Protein AF-0000000085041139 (afdb_homodimer)

Nearest PDB structures (foldseek):
  3qdl-assembly3_D  TM=2.395E-01  e=7.267E+00  Helicobacter pylori
  3afq-assembly1_A  TM=1.860E-01  e=9.444E+00  Mycobacterium leprae TN
  3qdl-assembly3_D  TM=2.397E-01  e=7.267E+00  Helicobacter pylori
  3afq-assembly1_A  TM=1.859E-01  e=9.444E+00  Mycobacterium leprae TN

pLDDT: mean 95.11, std 6.86, range [59.31, 98.88]

Organism: Cyclobacterium marinum (strain ATCC 25205 / DSM 745 / LMG 13164 / NCIMB 1802) (NCBI:txid880070)

Radius of gyration: 16.57 Å; Cα contacts (8 Å, |Δi|>4): 465; chains: 2; bounding box: 45×41×39 Å

Secondary structure (DSSP, 8-state):
--HHHHHHHHHHHHHHHHHHHHHHHGGG------EEEEEHHHHHHHHTTS-TTTEEEEEEEEE--TTGGGGG-S-GGGGGGTT-EEEEEEEEETT-----GGGEE---EEETT---/--HHHHHHHHHHHHHHHHHHHHHHHGGG------EEEEEHHHHHHHHTTS-TTTEEEEEEEEE--TTGGGGG-S-GGGGGGTT-EEEEEEEEETT-----GGGEE---EEETT---

Structure (mmCIF, N/CA/C/O backbone):
data_AF-0000000085041139-model_v1
#
loop_
_entity.id
_entity.type
_entity.pdbx_description
1 polymer 'Uncharacterized protein'
#
loop_
_atom_site.group_PDB
_atom_site.id
_atom_site.type_symbol
_atom_site.label_atom_id
_atom_site.label_alt_id
_atom_site.label_comp_id
_atom_site.label_asym_id
_atom_site.label_entity_id
_atom_site.label_seq_id
_atom_site.pdbx_PDB_ins_code
_atom_site.Cartn_x
_atom_site.Cartn_y
_atom_site.Cartn_z
_atom_site.occupancy
_atom_site.B_iso_or_equiv
_atom_site.auth_seq_id
_atom_site.auth_comp_id
_atom_site.auth_asym_id
_atom_site.auth_atom_id
_atom_site.pdbx_PDB_model_num
ATOM 1 N N . MET A 1 1 ? 4.371 -13.094 10.266 1 89.69 1 MET A N 1
ATOM 2 C CA . MET A 1 1 ? 4.777 -12.125 11.273 1 89.69 1 MET A CA 1
ATOM 3 C C . MET A 1 1 ? 3.873 -12.203 12.5 1 89.69 1 MET A C 1
ATOM 5 O O . MET A 1 1 ? 2.707 -12.594 12.391 1 89.69 1 MET A O 1
ATOM 9 N N . ASP A 1 2 ? 4.395 -11.688 13.57 1 93.44 2 ASP A N 1
ATOM 10 C CA . ASP A 1 2 ? 3.662 -11.695 14.836 1 93.44 2 ASP A CA 1
ATOM 11 C C . ASP A 1 2 ? 2.494 -10.711 14.797 1 93.44 2 ASP A C 1
ATOM 13 O O . ASP A 1 2 ? 2.621 -9.609 14.266 1 93.44 2 ASP A O 1
ATOM 17 N N . LEU A 1 3 ? 1.305 -11.148 15.422 1 96.19 3 LEU A N 1
ATOM 18 C CA . LEU A 1 3 ? 0.096 -10.328 15.383 1 96.19 3 LEU A CA 1
ATOM 19 C C . LEU A 1 3 ? 0.294 -9.023 16.141 1 96.19 3 LEU A C 1
ATOM 21 O O . LEU A 1 3 ? -0.286 -8 15.789 1 96.19 3 LEU A O 1
ATOM 25 N N . LYS A 1 4 ? 1.099 -9.07 17.203 1 95.88 4 LYS A N 1
ATOM 26 C CA . LYS A 1 4 ? 1.372 -7.848 17.953 1 95.88 4 LYS A CA 1
ATOM 27 C C . LYS A 1 4 ? 2.1 -6.824 17.094 1 95.88 4 LYS A C 1
ATOM 29 O O . LYS A 1 4 ? 1.764 -5.637 17.109 1 95.88 4 LYS A O 1
ATOM 34 N N . LEU A 1 5 ? 3.109 -7.293 16.375 1 96.44 5 LEU A N 1
ATOM 35 C CA . LEU A 1 5 ? 3.84 -6.418 15.469 1 96.44 5 LEU A CA 1
ATOM 36 C C . LEU A 1 5 ? 2.93 -5.91 14.352 1 96.44 5 LEU A C 1
ATOM 38 O O . LEU A 1 5 ? 2.973 -4.73 14 1 96.44 5 LEU A O 1
ATOM 42 N N . PHE A 1 6 ? 2.139 -6.793 13.867 1 97.62 6 PHE A N 1
ATOM 43 C CA . PHE A 1 6 ? 1.159 -6.445 12.844 1 97.62 6 PHE A CA 1
ATOM 44 C C . PHE A 1 6 ? 0.255 -5.316 13.32 1 97.62 6 PHE A C 1
ATOM 46 O O . PHE A 1 6 ? 0.092 -4.309 12.633 1 97.62 6 PHE A O 1
ATOM 53 N N . LYS A 1 7 ? -0.329 -5.43 14.469 1 97.81 7 LYS A N 1
ATOM 54 C CA . LYS A 1 7 ? -1.236 -4.438 15.039 1 97.81 7 LYS A CA 1
ATOM 55 C C . LYS A 1 7 ? -0.526 -3.104 15.258 1 97.81 7 LYS A C 1
ATOM 57 O O . LYS A 1 7 ? -1.089 -2.043 14.984 1 97.81 7 LYS A O 1
ATOM 62 N N . ARG A 1 8 ? 0.65 -3.191 15.742 1 98.38 8 ARG A N 1
ATOM 63 C CA . ARG A 1 8 ? 1.402 -1.974 16.031 1 98.38 8 ARG A CA 1
ATOM 64 C C . ARG A 1 8 ? 1.711 -1.206 14.75 1 98.38 8 ARG A C 1
ATOM 66 O O . ARG A 1 8 ? 1.593 0.021 14.711 1 98.38 8 ARG A O 1
ATOM 73 N N . LEU A 1 9 ? 2.15 -1.886 13.656 1 98.44 9 LEU A N 1
ATOM 74 C CA . LEU A 1 9 ? 2.393 -1.233 12.375 1 98.44 9 LEU A CA 1
ATOM 75 C C . LEU A 1 9 ? 1.149 -0.488 11.898 1 98.44 9 LEU A C 1
ATOM 77 O O . LEU A 1 9 ? 1.239 0.66 11.461 1 98.44 9 LEU A O 1
ATOM 81 N N . ARG A 1 10 ? 0.005 -1.127 12.031 1 98.56 10 ARG A N 1
ATOM 82 C CA . ARG A 1 10 ? -1.248 -0.539 11.57 1 98.56 10 ARG A CA 1
ATOM 83 C C . ARG A 1 10 ? -1.645 0.654 12.438 1 98.56 10 ARG A C 1
ATOM 85 O O . ARG A 1 10 ? -2.068 1.688 11.914 1 98.56 10 ARG A O 1
ATOM 92 N N . GLU A 1 11 ? -1.51 0.528 13.68 1 98.75 11 GLU A N 1
ATOM 93 C CA . GLU A 1 11 ? -1.857 1.608 14.594 1 98.75 11 GLU A CA 1
ATOM 94 C C . GLU A 1 11 ? -0.975 2.832 14.367 1 98.75 11 GLU A C 1
ATOM 96 O O . GLU A 1 11 ? -1.451 3.967 14.43 1 98.75 11 GLU A O 1
ATOM 101 N N . ASN A 1 12 ? 0.322 2.566 14.188 1 98.69 12 ASN A N 1
ATOM 102 C CA . ASN A 1 12 ? 1.231 3.662 13.875 1 98.69 12 ASN A CA 1
ATOM 103 C C . ASN A 1 12 ? 0.77 4.434 12.641 1 98.69 12 ASN A C 1
ATOM 105 O O . ASN A 1 12 ? 0.725 5.668 12.656 1 98.69 12 ASN A O 1
ATOM 109 N N . TYR A 1 13 ? 0.437 3.723 11.617 1 98.81 13 TYR A N 1
ATOM 110 C CA . TYR A 1 13 ? -0.049 4.355 10.398 1 98.81 13 TYR A CA 1
ATOM 111 C C . TYR A 1 13 ? -1.339 5.125 10.656 1 98.81 13 TYR A C 1
ATOM 113 O O . TYR A 1 13 ? -1.482 6.27 10.227 1 98.81 13 TYR A O 1
ATOM 121 N N . GLU A 1 14 ? -2.256 4.5 11.289 1 98.62 14 GLU A N 1
ATOM 122 C CA . GLU A 1 14 ? -3.562 5.117 11.492 1 98.62 14 GLU A CA 1
ATOM 123 C C . GLU A 1 14 ? -3.441 6.41 12.297 1 98.62 14 GLU A C 1
ATOM 125 O O . GLU A 1 14 ? -4.117 7.395 12.008 1 98.62 14 GLU A O 1
ATOM 130 N N . LYS A 1 15 ? -2.586 6.387 13.25 1 98.19 15 LYS A N 1
ATOM 131 C CA . LYS A 1 15 ? -2.328 7.602 14.023 1 98.19 15 LYS A CA 1
ATOM 132 C C . LYS A 1 15 ? -1.695 8.68 13.148 1 98.19 15 LYS A C 1
ATOM 134 O O . LYS A 1 15 ? -2.131 9.836 13.164 1 98.19 15 LYS A O 1
ATOM 139 N N . PHE A 1 16 ? -0.702 8.32 12.453 1 98.25 16 PHE A N 1
ATOM 140 C CA . PHE A 1 16 ? -0.004 9.273 11.602 1 98.25 16 PHE A CA 1
ATOM 141 C C . PHE A 1 16 ? -0.956 9.883 10.578 1 98.25 16 PHE A C 1
ATOM 143 O O . PHE A 1 16 ? -1.02 11.102 10.43 1 98.25 16 PHE A O 1
ATOM 150 N N . ILE A 1 17 ? -1.717 9.016 9.883 1 98.5 17 ILE A N 1
ATOM 151 C CA . ILE A 1 17 ? -2.504 9.484 8.75 1 98.5 17 ILE A CA 1
ATOM 152 C C . ILE A 1 17 ? -3.67 10.336 9.25 1 98.5 17 ILE A C 1
ATOM 154 O O . ILE A 1 17 ? -4.07 11.305 8.586 1 98.5 17 ILE A O 1
ATOM 158 N N . ALA A 1 18 ? -4.195 10.008 10.375 1 97.75 18 ALA A N 1
ATOM 159 C CA . ALA A 1 18 ? -5.246 10.836 10.961 1 97.75 18 ALA A CA 1
ATOM 160 C C . ALA A 1 18 ? -4.727 12.227 11.297 1 97.75 18 ALA A C 1
ATOM 162 O O . ALA A 1 18 ? -5.387 13.234 11.016 1 97.75 18 ALA A O 1
ATOM 163 N N . GLY A 1 19 ? -3.578 12.273 11.914 1 97.06 19 GLY A N 1
ATOM 164 C CA . GLY A 1 19 ? -2.959 13.562 12.188 1 97.06 19 GLY A CA 1
ATOM 165 C C . GLY A 1 19 ? -2.641 14.352 10.938 1 97.06 19 GLY A C 1
ATOM 166 O O . GLY A 1 19 ? -2.857 15.57 10.891 1 97.06 19 GLY A O 1
ATOM 167 N N . ALA A 1 20 ? -2.105 13.68 9.977 1 97.56 20 ALA A N 1
ATOM 168 C CA . ALA A 1 20 ? -1.781 14.305 8.703 1 97.56 20 ALA A CA 1
ATOM 169 C C . ALA A 1 20 ? -3.027 14.898 8.055 1 97.56 20 ALA A C 1
ATOM 171 O O . ALA A 1 20 ? -3.004 16.031 7.566 1 97.56 20 ALA A O 1
ATOM 172 N N . GLU A 1 21 ? -4.098 14.125 8.031 1 97.25 21 GLU A N 1
ATOM 173 C CA . GLU A 1 21 ? -5.355 14.586 7.449 1 97.25 21 GLU A CA 1
ATOM 174 C C . GLU A 1 21 ? -5.867 15.836 8.164 1 97.25 21 GLU A C 1
ATOM 176 O O . GLU A 1 21 ? -6.297 16.797 7.516 1 97.25 21 GLU A O 1
ATOM 181 N N . LYS A 1 22 ? -5.793 15.812 9.398 1 97 22 LYS A N 1
ATOM 182 C CA . LYS A 1 22 ? -6.242 16.969 10.172 1 97 22 LYS A CA 1
ATOM 183 C C . LYS A 1 22 ? -5.367 18.188 9.891 1 97 22 LYS A C 1
ATOM 185 O O . LYS A 1 22 ? -5.875 19.297 9.75 1 97 22 LYS A O 1
ATOM 190 N N . ALA A 1 23 ? -4.109 17.984 9.828 1 96.44 23 ALA A N 1
ATOM 191 C CA . ALA A 1 23 ? -3.17 19.078 9.609 1 96.44 23 ALA A CA 1
ATOM 192 C C . ALA A 1 23 ? -3.346 19.688 8.219 1 96.44 23 ALA A C 1
ATOM 194 O O . ALA A 1 23 ? -3.236 20.906 8.047 1 96.44 23 ALA A O 1
ATOM 195 N N . VAL A 1 24 ? -3.617 18.859 7.277 1 95 24 VAL A N 1
ATOM 196 C CA . VAL A 1 24 ? -3.627 19.297 5.887 1 95 24 VAL A CA 1
ATOM 197 C C . VAL A 1 24 ? -5.023 19.797 5.508 1 95 24 VAL A C 1
ATOM 199 O O . VAL A 1 24 ? -5.164 20.797 4.805 1 95 24 VAL A O 1
ATOM 202 N N . ASN A 1 25 ? -6.031 19.109 6.039 1 95.19 25 ASN A N 1
ATOM 203 C CA . ASN A 1 25 ? -7.367 19.359 5.512 1 95.19 25 ASN A CA 1
ATOM 204 C C . ASN A 1 25 ? -8.289 19.953 6.578 1 95.19 25 ASN A C 1
ATOM 206 O O . ASN A 1 25 ? -9.422 20.328 6.285 1 95.19 25 ASN A O 1
ATOM 210 N N . GLY A 1 26 ? -7.789 20.062 7.801 1 95.25 26 GLY A N 1
ATOM 211 C CA . GLY A 1 26 ? -8.602 20.625 8.867 1 95.25 26 GLY A CA 1
ATOM 212 C C . GLY A 1 26 ? -9.961 19.969 9 1 95.25 26 GLY A C 1
ATOM 213 O O . GLY A 1 26 ? -10.047 18.75 9.141 1 95.25 26 GLY A O 1
ATOM 214 N N . ASP A 1 27 ? -11.039 20.766 8.727 1 94.94 27 ASP A N 1
ATOM 215 C CA . ASP A 1 27 ? -12.414 20.312 8.898 1 94.94 27 ASP A CA 1
ATOM 216 C C . ASP A 1 27 ? -12.812 19.344 7.793 1 94.94 27 ASP A C 1
ATOM 218 O O . ASP A 1 27 ? -13.82 18.641 7.91 1 94.94 27 ASP A O 1
ATOM 222 N N . ASN A 1 28 ? -12.039 19.266 6.801 1 94.25 28 ASN A N 1
ATOM 223 C CA . ASN A 1 28 ? -12.336 18.391 5.68 1 94.25 28 ASN A CA 1
ATOM 224 C C . ASN A 1 28 ? -11.523 17.094 5.746 1 94.25 28 ASN A C 1
ATOM 226 O O . ASN A 1 28 ? -11.422 16.375 4.758 1 94.25 28 ASN A O 1
ATOM 230 N N . ALA A 1 29 ? -11.008 16.859 6.957 1 95.94 29 ALA A N 1
ATOM 231 C CA . ALA A 1 29 ? -10.211 15.641 7.145 1 95.94 29 ALA A CA 1
ATOM 232 C C . ALA A 1 29 ? -11.039 14.391 6.875 1 95.94 29 ALA A C 1
ATOM 234 O O . ALA A 1 29 ? -12.18 14.289 7.336 1 95.94 29 ALA A O 1
ATOM 235 N N . LYS A 1 30 ? -10.43 13.484 6.164 1 94.56 30 LYS A N 1
ATOM 236 C CA . LYS A 1 30 ? -11.102 12.258 5.77 1 94.56 30 LYS A CA 1
ATOM 237 C C . LYS A 1 30 ? -10.602 11.07 6.586 1 94.56 30 LYS A C 1
ATOM 239 O O . LYS A 1 30 ? -9.453 11.062 7.043 1 94.56 30 LYS A O 1
ATOM 244 N N . ASP A 1 31 ? -11.57 10.047 6.801 1 96.56 31 ASP A N 1
ATOM 245 C CA . ASP A 1 31 ? -11.141 8.719 7.227 1 96.56 31 ASP A CA 1
ATOM 246 C C . ASP A 1 31 ? -10.359 8.016 6.121 1 96.56 31 ASP A C 1
ATOM 248 O O . ASP A 1 31 ? -10.945 7.48 5.18 1 96.56 31 ASP A O 1
ATOM 252 N N . GLN A 1 32 ? -9.078 7.922 6.25 1 98.06 32 GLN A N 1
ATOM 253 C CA . GLN A 1 32 ? -8.203 7.523 5.148 1 98.06 32 GLN A CA 1
ATOM 254 C C . GLN A 1 32 ? -8.156 6.004 5.008 1 98.06 32 GLN A C 1
ATOM 256 O O . GLN A 1 32 ? -8.578 5.281 5.914 1 98.06 32 GLN A O 1
ATOM 261 N N . THR A 1 33 ? -7.68 5.566 3.887 1 98.44 33 THR A N 1
ATOM 262 C CA . THR A 1 33 ? -7.547 4.164 3.516 1 98.44 33 THR A CA 1
ATOM 263 C C . THR A 1 33 ? -6.688 3.414 4.531 1 98.44 33 THR A C 1
ATOM 265 O O . THR A 1 33 ? -5.582 3.85 4.855 1 98.44 33 THR A O 1
ATOM 268 N N . ARG A 1 34 ? -7.223 2.305 5.004 1 98.69 34 ARG A N 1
ATOM 269 C CA . ARG A 1 34 ? -6.484 1.469 5.949 1 98.69 34 ARG A CA 1
ATOM 270 C C . ARG A 1 34 ? -5.938 0.221 5.262 1 98.69 34 ARG A C 1
ATOM 272 O O . ARG A 1 34 ? -4.891 -0.301 5.652 1 98.69 34 ARG A O 1
ATOM 279 N N . SER A 1 35 ? -6.672 -0.243 4.27 1 98.81 35 SER A N 1
ATOM 280 C CA . SER A 1 35 ? -6.273 -1.434 3.525 1 98.81 35 SER A CA 1
ATOM 281 C C . SER A 1 35 ? -6.926 -1.469 2.146 1 98.81 35 SER A C 1
ATOM 283 O O . SER A 1 35 ? -7.895 -0.75 1.896 1 98.81 35 SER A O 1
ATOM 285 N N . VAL A 1 36 ? -6.371 -2.236 1.288 1 98.56 36 VAL A N 1
ATOM 286 C CA . VAL A 1 36 ? -6.91 -2.498 -0.042 1 98.56 36 VAL A CA 1
ATOM 287 C C . VAL A 1 36 ? -6.848 -3.994 -0.339 1 98.56 36 VAL A C 1
ATOM 289 O O . VAL A 1 36 ? -5.805 -4.629 -0.153 1 98.56 36 VAL A O 1
ATOM 292 N N . PHE A 1 37 ? -7.922 -4.574 -0.781 1 98.75 37 PHE A N 1
ATOM 293 C CA . PHE A 1 37 ? -7.973 -5.984 -1.152 1 98.75 37 PHE A CA 1
ATOM 294 C C . PHE A 1 37 ? -7.938 -6.148 -2.668 1 98.75 37 PHE A C 1
ATOM 296 O O . PHE A 1 37 ? -8.703 -5.504 -3.385 1 98.75 37 PHE A O 1
ATOM 303 N N . PHE A 1 38 ? -7.039 -6.957 -3.141 1 98.5 38 PHE A N 1
ATOM 304 C CA . PHE A 1 38 ? -7.008 -7.391 -4.531 1 98.5 38 PHE A CA 1
ATOM 305 C C . PHE A 1 38 ? -7.301 -8.883 -4.641 1 98.5 38 PHE A C 1
ATOM 307 O O . PHE A 1 38 ? -6.711 -9.688 -3.92 1 98.5 38 PHE A O 1
ATOM 314 N N . ASP A 1 39 ? -8.117 -9.203 -5.605 1 98.38 39 ASP A N 1
ATOM 315 C CA . ASP A 1 39 ? -8.5 -10.609 -5.727 1 98.38 39 ASP A CA 1
ATOM 316 C C . ASP A 1 39 ? -7.387 -11.422 -6.387 1 98.38 39 ASP A C 1
ATOM 318 O O . ASP A 1 39 ? -6.484 -10.859 -7.004 1 98.38 39 ASP A O 1
ATOM 322 N N . ARG A 1 40 ? -7.523 -12.703 -6.23 1 98.44 40 ARG A N 1
ATOM 323 C CA . ARG A 1 40 ? -6.531 -13.648 -6.73 1 98.44 40 ARG A CA 1
ATOM 324 C C . ARG A 1 40 ? -6.359 -13.508 -8.242 1 98.44 40 ARG A C 1
ATOM 326 O O . ARG A 1 40 ? -5.234 -13.531 -8.75 1 98.44 40 ARG A O 1
ATOM 333 N N . LYS A 1 41 ? -7.406 -13.391 -8.961 1 97.94 41 LYS A N 1
ATOM 334 C CA . LYS A 1 41 ? -7.348 -13.312 -10.414 1 97.94 41 LYS A CA 1
ATOM 335 C C . LYS A 1 41 ? -6.48 -12.141 -10.867 1 97.94 41 LYS A C 1
ATOM 337 O O . LYS A 1 41 ? -5.617 -12.297 -11.734 1 97.94 41 LYS A O 1
ATOM 342 N N . THR A 1 42 ? -6.707 -10.984 -10.289 1 98.06 42 THR A N 1
ATOM 343 C CA . THR A 1 42 ? -5.941 -9.781 -10.609 1 98.06 42 THR A CA 1
ATOM 344 C C . THR A 1 42 ? -4.453 -10.008 -10.359 1 98.06 42 THR A C 1
ATOM 346 O O . THR A 1 42 ? -3.623 -9.719 -11.227 1 98.06 42 THR A O 1
ATOM 349 N N . LEU A 1 43 ? -4.098 -10.57 -9.234 1 98.75 43 LEU A N 1
ATOM 350 C CA . LEU A 1 43 ? -2.705 -10.781 -8.852 1 98.75 43 LEU A CA 1
ATOM 351 C C . LEU A 1 43 ? -2.043 -11.812 -9.766 1 98.75 43 LEU A C 1
ATOM 353 O O . LEU A 1 43 ? -0.914 -11.609 -10.211 1 98.75 43 LEU A O 1
ATOM 357 N N . GLU A 1 44 ? -2.758 -12.852 -10.047 1 98.5 44 GLU A N 1
ATOM 358 C CA . GLU A 1 44 ? -2.219 -13.898 -10.914 1 98.5 44 GLU A CA 1
ATOM 359 C C . GLU A 1 44 ? -2.035 -13.391 -12.344 1 98.5 44 GLU A C 1
ATOM 361 O O . GLU A 1 44 ? -1.07 -13.758 -13.016 1 98.5 44 GLU A O 1
ATOM 366 N N . GLU A 1 45 ? -2.965 -12.602 -12.844 1 98.25 45 GLU A N 1
ATOM 367 C CA . GLU A 1 45 ? -2.822 -12.016 -14.172 1 98.25 45 GLU A CA 1
ATOM 368 C C . GLU A 1 45 ? -1.561 -11.164 -14.266 1 98.25 45 GLU A C 1
ATOM 370 O O . GLU A 1 45 ? -0.847 -11.211 -15.266 1 98.25 45 GLU A O 1
ATOM 375 N N . LEU A 1 46 ? -1.294 -10.398 -13.258 1 98.62 46 LEU A N 1
ATOM 376 C CA . LEU A 1 46 ? -0.092 -9.57 -13.266 1 98.62 46 LEU A CA 1
ATOM 377 C C . LEU A 1 46 ? 1.162 -10.438 -13.18 1 98.62 46 LEU A C 1
ATOM 379 O O . LEU A 1 46 ? 2.119 -10.227 -13.93 1 98.62 46 LEU A O 1
ATOM 383 N N . LEU A 1 47 ? 1.139 -11.422 -12.281 1 98.56 47 LEU A N 1
ATOM 384 C CA . LEU A 1 47 ? 2.309 -12.273 -12.102 1 98.56 47 LEU A CA 1
ATOM 385 C C . LEU A 1 47 ? 2.619 -13.047 -13.375 1 98.56 47 LEU A C 1
ATOM 387 O O . LEU A 1 47 ? 3.781 -13.344 -13.664 1 98.56 47 LEU A O 1
ATOM 391 N N . ALA A 1 48 ? 1.603 -13.375 -14.117 1 98.62 48 ALA A N 1
ATOM 392 C CA . ALA A 1 48 ? 1.792 -14.117 -15.359 1 98.62 48 ALA A CA 1
ATOM 393 C C . ALA A 1 48 ? 2.654 -13.328 -16.344 1 98.62 48 ALA A C 1
ATOM 395 O O . ALA A 1 48 ? 3.207 -13.898 -17.297 1 98.62 48 ALA A O 1
ATOM 396 N N . LYS A 1 49 ? 2.787 -12.039 -16.172 1 98.38 49 LYS A N 1
ATOM 397 C CA . LYS A 1 49 ? 3.537 -11.18 -17.078 1 98.38 49 LYS A CA 1
ATOM 398 C C . LYS A 1 49 ? 4.996 -11.07 -16.656 1 98.38 49 LYS A C 1
ATOM 400 O O . LYS A 1 49 ? 5.812 -10.469 -17.359 1 98.38 49 LYS A O 1
ATOM 405 N N . THR A 1 50 ? 5.355 -11.656 -15.523 1 98.31 50 THR A N 1
ATOM 406 C CA . THR A 1 50 ? 6.672 -11.43 -14.938 1 98.31 50 THR A CA 1
ATOM 407 C C . THR A 1 50 ? 7.535 -12.688 -15.047 1 98.31 50 THR A C 1
ATOM 409 O O . THR A 1 50 ? 7.027 -13.773 -15.352 1 98.31 50 THR A O 1
ATOM 412 N N . ASP A 1 51 ? 8.812 -12.516 -14.805 1 98.25 51 ASP A N 1
ATOM 413 C CA . ASP A 1 51 ? 9.797 -13.594 -14.812 1 98.25 51 ASP A CA 1
ATOM 414 C C . ASP A 1 51 ? 9.586 -14.539 -13.633 1 98.25 51 ASP A C 1
ATOM 416 O O . ASP A 1 51 ? 9.234 -14.109 -12.539 1 98.25 51 ASP A O 1
ATOM 420 N N . GLU A 1 52 ? 9.875 -15.797 -13.844 1 97.12 52 GLU A N 1
ATOM 421 C CA . GLU A 1 52 ? 9.648 -16.828 -12.828 1 97.12 52 GLU A CA 1
ATOM 422 C C . GLU A 1 52 ? 10.555 -16.594 -11.617 1 97.12 52 GLU A C 1
ATOM 424 O O . GLU A 1 52 ? 10.172 -16.906 -10.484 1 97.12 52 GLU A O 1
ATOM 429 N N . LYS A 1 53 ? 11.672 -16.078 -11.891 1 96.88 53 LYS A N 1
ATOM 430 C CA . LYS A 1 53 ? 12.656 -15.977 -10.82 1 96.88 53 LYS A CA 1
ATOM 431 C C . LYS A 1 53 ? 12.703 -14.562 -10.242 1 96.88 53 LYS A C 1
ATOM 433 O O . LYS A 1 53 ? 12.742 -14.383 -9.023 1 96.88 53 LYS A O 1
ATOM 438 N N . GLU A 1 54 ? 12.641 -13.555 -11.07 1 97.56 54 GLU A N 1
ATOM 439 C CA . GLU A 1 54 ? 12.867 -12.18 -10.641 1 97.56 54 GLU A CA 1
ATOM 440 C C . GLU A 1 54 ? 11.547 -11.406 -10.555 1 97.56 54 GLU A C 1
ATOM 442 O O . GLU A 1 54 ? 11.539 -10.227 -10.195 1 97.56 54 GLU A O 1
ATOM 447 N N . GLY A 1 55 ? 10.477 -12.086 -10.898 1 98.25 55 GLY A N 1
ATOM 448 C CA . GLY A 1 55 ? 9.18 -11.43 -11.023 1 98.25 55 GLY A CA 1
ATOM 449 C C . GLY A 1 55 ? 8.531 -11.133 -9.68 1 98.25 55 GLY A C 1
ATOM 450 O O . GLY A 1 55 ? 8.883 -11.75 -8.672 1 98.25 55 GLY A O 1
ATOM 451 N N . GLY A 1 56 ? 7.633 -10.219 -9.703 1 98.69 56 GLY A N 1
ATOM 452 C CA . GLY A 1 56 ? 6.805 -9.797 -8.586 1 98.69 56 GLY A CA 1
ATOM 453 C C . GLY A 1 56 ? 5.859 -8.664 -8.93 1 98.69 56 GLY A C 1
ATOM 454 O O . GLY A 1 56 ? 5.508 -8.477 -10.094 1 98.69 56 GLY A O 1
ATOM 455 N N . ILE A 1 57 ? 5.367 -8.039 -7.875 1 98.88 57 ILE A N 1
ATOM 456 C CA . ILE A 1 57 ? 4.477 -6.902 -8.047 1 98.88 57 ILE A CA 1
ATOM 457 C C . ILE A 1 57 ? 5.027 -5.695 -7.289 1 98.88 57 ILE A C 1
ATOM 459 O O . ILE A 1 57 ? 5.348 -5.797 -6.102 1 98.88 57 ILE A O 1
ATOM 463 N N . LYS A 1 58 ? 5.305 -4.609 -8.055 1 98.81 58 LYS A N 1
ATOM 464 C CA . LYS A 1 58 ? 5.586 -3.297 -7.484 1 98.81 58 LYS A CA 1
ATOM 465 C C . LYS A 1 58 ? 4.293 -2.553 -7.156 1 98.81 58 LYS A C 1
ATOM 467 O O . LYS A 1 58 ? 3.451 -2.344 -8.031 1 98.81 58 LYS A O 1
ATOM 472 N N . ILE A 1 59 ? 4.074 -2.203 -5.867 1 98.88 59 ILE A N 1
ATOM 473 C CA . ILE A 1 59 ? 2.85 -1.568 -5.391 1 98.88 59 ILE A CA 1
ATOM 474 C C . ILE A 1 59 ? 3.121 -0.099 -5.074 1 98.88 59 ILE A C 1
ATOM 476 O O . ILE A 1 59 ? 3.92 0.214 -4.188 1 98.88 59 ILE A O 1
ATOM 480 N N . TYR A 1 60 ? 2.49 0.77 -5.781 1 98.88 60 TYR A N 1
ATOM 481 C CA . TYR A 1 60 ? 2.617 2.207 -5.566 1 98.88 60 TYR A CA 1
ATOM 482 C C . TYR A 1 60 ? 1.519 2.719 -4.645 1 98.88 60 TYR A C 1
ATOM 484 O O . TYR A 1 60 ? 0.366 2.293 -4.742 1 98.88 60 TYR A O 1
ATOM 492 N N . LEU A 1 61 ? 1.916 3.641 -3.805 1 98.88 61 LEU A N 1
ATOM 493 C CA . LEU A 1 61 ? 0.901 4.461 -3.152 1 98.88 61 LEU A CA 1
ATOM 494 C C . LEU A 1 61 ? 0.414 5.566 -4.082 1 98.88 61 LEU A C 1
ATOM 496 O O . LEU A 1 61 ? 1.208 6.168 -4.809 1 98.88 61 LEU A O 1
ATOM 500 N N . GLY A 1 62 ? -0.853 5.75 -4.16 1 98.75 62 GLY A N 1
ATOM 501 C CA . GLY A 1 62 ? -1.522 6.773 -4.945 1 98.75 62 GLY A CA 1
ATOM 502 C C . GLY A 1 62 ? -2.658 7.449 -4.199 1 98.75 62 GLY A C 1
ATOM 503 O O . GLY A 1 62 ? -3.006 7.047 -3.088 1 98.75 62 GLY A O 1
ATOM 504 N N . MET A 1 63 ? -3.16 8.453 -4.797 1 98.5 63 MET A N 1
ATOM 505 C CA . MET A 1 63 ? -4.289 9.18 -4.223 1 98.5 63 MET A CA 1
ATOM 506 C C . MET A 1 63 ? -5.246 9.648 -5.312 1 98.5 63 MET A C 1
ATOM 508 O O . MET A 1 63 ? -4.816 10.203 -6.324 1 98.5 63 MET A O 1
ATOM 512 N N . TYR A 1 64 ? -6.523 9.438 -5.031 1 97.5 64 TYR A N 1
ATOM 513 C CA . TYR A 1 64 ? -7.535 9.82 -6.012 1 97.5 64 TYR A CA 1
ATOM 514 C C . TYR A 1 64 ? -7.785 11.32 -5.973 1 97.5 64 TYR A C 1
ATOM 516 O O . TYR A 1 64 ? -7.789 11.93 -4.898 1 97.5 64 TYR A O 1
ATOM 524 N N . ASP A 1 65 ? -7.973 11.844 -7.133 1 96.81 65 ASP A N 1
ATOM 525 C CA . ASP A 1 65 ? -8.594 13.164 -7.262 1 96.81 65 ASP A CA 1
ATOM 526 C C . ASP A 1 65 ? -9.82 13.102 -8.164 1 96.81 65 ASP A C 1
ATOM 528 O O . ASP A 1 65 ? -10.312 12.016 -8.484 1 96.81 65 ASP A O 1
ATOM 532 N N . LYS A 1 66 ? -10.336 14.234 -8.539 1 94.69 66 LYS A N 1
ATOM 533 C CA . LYS A 1 66 ? -11.578 14.297 -9.305 1 94.69 66 LYS A CA 1
ATOM 534 C C . LYS A 1 66 ? -11.438 13.578 -10.641 1 94.69 66 LYS A C 1
ATOM 536 O O . LYS A 1 66 ? -12.391 12.969 -11.133 1 94.69 66 LYS A O 1
ATOM 541 N N . GLU A 1 67 ? -10.312 13.602 -11.234 1 93.56 67 GLU A N 1
ATOM 542 C CA . GLU A 1 67 ? -10.086 12.992 -12.539 1 93.56 67 GLU A CA 1
ATOM 543 C C . GLU A 1 67 ? -9.797 11.5 -12.414 1 93.56 67 GLU A C 1
ATOM 545 O O . GLU A 1 67 ? -10.344 10.688 -13.172 1 93.56 67 GLU A O 1
ATOM 550 N N . THR A 1 68 ? -9.016 11.125 -11.438 1 94.75 68 THR A N 1
ATOM 551 C CA . THR A 1 68 ? -8.539 9.75 -11.344 1 94.75 68 THR A CA 1
ATOM 552 C C . THR A 1 68 ? -9.609 8.852 -10.719 1 94.75 68 THR A C 1
ATOM 554 O O . THR A 1 68 ? -9.617 7.641 -10.953 1 94.75 68 THR A O 1
ATOM 557 N N . VAL A 1 69 ? -10.523 9.414 -9.953 1 94.19 69 VAL A N 1
ATOM 558 C CA . VAL A 1 69 ? -11.523 8.602 -9.258 1 94.19 69 VAL A CA 1
ATOM 559 C C . VAL A 1 69 ? -12.445 7.934 -10.273 1 94.19 69 VAL A C 1
ATOM 561 O O . VAL A 1 69 ? -13.125 6.961 -9.961 1 94.19 69 VAL A O 1
ATOM 564 N N . LYS A 1 70 ? -12.461 8.391 -11.469 1 86.69 70 LYS A N 1
ATOM 565 C CA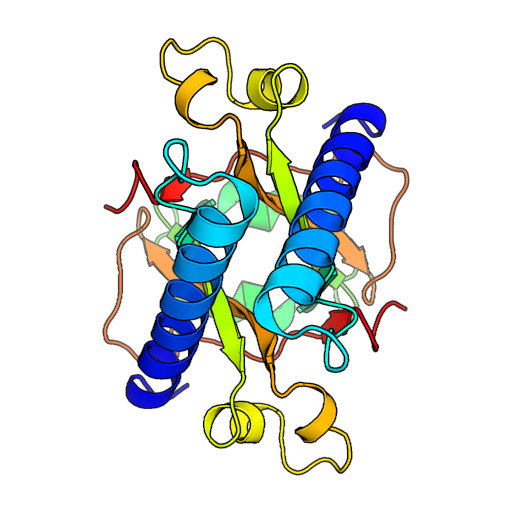 . LYS A 1 70 ? -13.312 7.863 -12.531 1 86.69 70 LYS A CA 1
ATOM 566 C C . LYS A 1 70 ? -12.938 6.418 -12.867 1 86.69 70 LYS A C 1
ATOM 568 O O . LYS A 1 70 ? -13.766 5.664 -13.383 1 86.69 70 LYS A O 1
ATOM 573 N N . VAL A 1 71 ? -11.695 6.02 -12.57 1 83.75 71 VAL A N 1
ATOM 574 C CA . VAL A 1 71 ? -11.242 4.66 -12.852 1 83.75 71 VAL A CA 1
ATOM 575 C C . VAL A 1 71 ? -12.062 3.664 -12.031 1 83.75 71 VAL A C 1
ATOM 577 O O . VAL A 1 71 ? -12.133 2.479 -12.367 1 83.75 71 VAL A O 1
ATOM 580 N N . ARG A 1 72 ? -12.648 4.066 -10.93 1 84.88 72 ARG A N 1
ATOM 581 C CA . ARG A 1 72 ? -13.445 3.199 -10.062 1 84.88 72 ARG A CA 1
ATOM 582 C C . ARG A 1 72 ? -14.844 3 -10.633 1 84.88 72 ARG A C 1
ATOM 584 O O . ARG A 1 72 ? -15.594 2.145 -10.156 1 84.88 72 ARG A O 1
ATOM 591 N N . GLY A 1 73 ? -15.094 3.637 -11.68 1 75.88 73 GLY A N 1
ATOM 592 C CA . GLY A 1 73 ? -16.406 3.545 -12.32 1 75.88 73 GLY A CA 1
ATOM 593 C C . GLY A 1 73 ? -17.328 4.676 -11.93 1 75.88 73 GLY A C 1
ATOM 594 O O . GLY A 1 73 ? -17 5.496 -11.07 1 75.88 73 GLY A O 1
ATOM 595 N N . GLU A 1 74 ? -18.328 4.793 -12.625 1 64.56 74 GLU A N 1
ATOM 596 C CA . GLU A 1 74 ? -19.312 5.859 -12.453 1 64.56 74 GLU A CA 1
ATOM 597 C C . GLU A 1 74 ? -20.266 5.551 -11.312 1 64.56 74 GLU A C 1
ATOM 599 O O . GLU A 1 74 ? -21.359 6.129 -11.234 1 64.56 74 GLU A O 1
ATOM 604 N N . LYS A 1 75 ? -19.734 4.898 -10.469 1 64.31 75 LYS A N 1
ATOM 605 C CA . LYS A 1 75 ? -20.672 4.652 -9.383 1 64.31 75 LYS A CA 1
ATOM 606 C C . LYS A 1 75 ? -20.812 5.879 -8.484 1 64.31 75 LYS A C 1
ATOM 608 O O . LYS A 1 75 ? -19.891 6.691 -8.383 1 64.31 75 LYS A O 1
ATOM 613 N N . GLU A 1 76 ? -22 6.094 -8.016 1 59.31 76 GLU A N 1
ATOM 614 C CA . GLU A 1 76 ? -22.391 7.234 -7.203 1 59.31 76 GLU A CA 1
ATOM 615 C C . GLU A 1 76 ? -21.438 7.438 -6.031 1 59.31 76 GLU A C 1
ATOM 617 O O . GLU A 1 76 ? -21.188 8.57 -5.621 1 59.31 76 GLU A O 1
ATOM 622 N N . ASP A 1 77 ? -20.734 6.473 -5.641 1 74.5 77 ASP A N 1
ATOM 623 C CA . ASP A 1 77 ? -19.938 6.59 -4.43 1 74.5 77 ASP A CA 1
ATOM 624 C C . ASP A 1 77 ? -18.453 6.777 -4.773 1 74.5 77 ASP A C 1
ATOM 626 O O . ASP A 1 77 ? -17.609 6.867 -3.881 1 74.5 77 ASP A O 1
ATOM 630 N N . SER A 1 78 ? -18.281 7.051 -6.062 1 82.56 78 SER A N 1
ATOM 631 C CA . SER A 1 78 ? -16.875 7.207 -6.457 1 82.56 78 SER A CA 1
ATOM 632 C C . SER A 1 78 ? -16.297 8.508 -5.922 1 82.56 78 SER A C 1
ATOM 634 O O . SER A 1 78 ? -15.109 8.578 -5.586 1 82.56 78 SER A O 1
ATOM 636 N N . GLU A 1 79 ? -17.156 9.492 -5.723 1 86.69 79 GLU A N 1
ATOM 637 C CA . GLU A 1 79 ? -16.672 10.789 -5.266 1 86.69 79 GLU A CA 1
ATOM 638 C C . GLU A 1 79 ? -16.156 10.711 -3.834 1 86.69 79 GLU A C 1
ATOM 640 O O . GLU A 1 79 ? -15.312 11.523 -3.43 1 86.69 79 GLU A O 1
ATOM 645 N N . ASP A 1 80 ? -16.656 9.711 -3.117 1 89.5 80 ASP A N 1
ATOM 646 C CA . ASP A 1 80 ? -16.234 9.531 -1.73 1 89.5 80 ASP A CA 1
ATOM 647 C C . ASP A 1 80 ? -14.766 9.133 -1.65 1 89.5 80 ASP A C 1
ATOM 649 O O . ASP A 1 80 ? -14.148 9.219 -0.585 1 89.5 80 ASP A O 1
ATOM 653 N N . TYR A 1 81 ? -14.227 8.789 -2.777 1 95.19 81 TYR A N 1
ATOM 654 C CA . TYR A 1 81 ? -12.844 8.328 -2.781 1 95.19 81 TYR A CA 1
ATOM 655 C C . TYR A 1 81 ? -11.883 9.461 -3.119 1 95.19 81 TYR A C 1
ATOM 657 O O . TYR A 1 81 ? -10.664 9.312 -3.016 1 95.19 81 TYR A O 1
ATOM 665 N N . ILE A 1 82 ? -12.5 10.578 -3.512 1 95.62 82 ILE A N 1
ATOM 666 C CA . ILE A 1 82 ? -11.633 11.719 -3.811 1 95.62 82 ILE A CA 1
ATOM 667 C C . ILE A 1 82 ? -10.844 12.109 -2.566 1 95.62 82 ILE A C 1
ATOM 669 O O . ILE A 1 82 ? -11.414 12.312 -1.494 1 95.62 82 ILE A O 1
ATOM 673 N N . GLY A 1 83 ? -9.523 12.133 -2.701 1 96.56 83 GLY A N 1
ATOM 674 C CA . GLY A 1 83 ? -8.656 12.469 -1.586 1 96.56 83 GLY A CA 1
ATOM 675 C C . GLY A 1 83 ? -8.227 11.266 -0.77 1 96.56 83 GLY A C 1
ATOM 676 O O . GLY A 1 83 ? -7.465 11.398 0.188 1 96.56 83 GLY A O 1
ATOM 677 N N . LYS A 1 84 ? -8.695 10.102 -1.178 1 97.12 84 LYS A N 1
ATOM 678 C CA . LYS A 1 84 ? -8.289 8.891 -0.46 1 97.12 84 LYS A CA 1
ATOM 679 C C . LYS A 1 84 ? -7.051 8.266 -1.096 1 97.12 84 LYS A C 1
ATOM 681 O O . LYS A 1 84 ? -6.887 8.305 -2.316 1 97.12 84 LYS A O 1
ATOM 686 N N . LEU A 1 85 ? -6.254 7.75 -0.186 1 98.44 85 LEU A N 1
ATOM 687 C CA . LEU A 1 85 ? -5.125 6.941 -0.64 1 98.44 85 LEU A CA 1
ATOM 688 C C . LEU A 1 85 ? -5.609 5.676 -1.335 1 98.44 85 LEU A C 1
ATOM 690 O O . LEU A 1 85 ? -6.66 5.133 -0.986 1 98.44 85 LEU A O 1
ATOM 694 N N . THR A 1 86 ? -4.859 5.258 -2.309 1 98.31 86 THR A N 1
ATOM 695 C CA . THR A 1 86 ? -5.078 3.98 -2.98 1 98.31 86 THR A CA 1
ATOM 696 C C . THR A 1 86 ? -3.75 3.295 -3.283 1 98.31 86 THR A C 1
ATOM 698 O O . THR A 1 86 ? -2.688 3.797 -2.912 1 98.31 86 THR A O 1
ATOM 701 N N . LEU A 1 87 ? -3.865 2.07 -3.803 1 98.81 87 LEU A N 1
ATOM 702 C CA . LEU A 1 87 ? -2.695 1.314 -4.23 1 98.81 87 LEU A CA 1
ATOM 703 C C . LEU A 1 87 ? -2.787 0.961 -5.711 1 98.81 87 LEU A C 1
ATOM 705 O O . LEU A 1 87 ? -3.865 0.618 -6.207 1 98.81 87 LEU A O 1
ATOM 709 N N . ILE A 1 88 ? -1.701 1.084 -6.379 1 98.81 88 ILE A N 1
ATOM 710 C CA . ILE A 1 88 ? -1.582 0.688 -7.777 1 98.81 88 ILE A CA 1
ATOM 711 C C . ILE A 1 88 ? -0.604 -0.479 -7.902 1 98.81 88 ILE A C 1
ATOM 713 O O . ILE A 1 88 ? 0.511 -0.421 -7.379 1 98.81 88 ILE A O 1
ATOM 717 N N . LEU A 1 89 ? -1.076 -1.536 -8.594 1 98.81 89 LEU A N 1
ATOM 718 C CA . LEU A 1 89 ? -0.228 -2.703 -8.812 1 98.81 89 LEU A CA 1
ATOM 719 C C . LEU A 1 89 ? 0.446 -2.631 -10.18 1 98.81 89 LEU A C 1
ATOM 721 O O . LEU A 1 89 ? -0.191 -2.273 -11.172 1 98.81 89 LEU A O 1
ATOM 725 N N . GLU A 1 90 ? 1.727 -2.957 -10.172 1 98.69 90 GLU A N 1
ATOM 726 C CA . GLU A 1 90 ? 2.484 -3.084 -11.414 1 98.69 90 GLU A CA 1
ATOM 727 C C . GLU A 1 90 ? 3.234 -4.41 -11.469 1 98.69 90 GLU A C 1
ATOM 729 O O . GLU A 1 90 ? 4.035 -4.715 -10.578 1 98.69 90 GLU A O 1
ATOM 734 N N . ALA A 1 91 ? 2.928 -5.223 -12.516 1 98.75 91 ALA A N 1
ATOM 735 C CA . ALA A 1 91 ? 3.828 -6.344 -12.781 1 98.75 91 ALA A CA 1
ATOM 736 C C . ALA A 1 91 ? 5.262 -5.859 -12.969 1 98.75 91 ALA A C 1
ATOM 738 O O . ALA A 1 91 ? 5.516 -4.91 -13.719 1 98.75 91 ALA A O 1
ATOM 739 N N . SER A 1 92 ? 6.141 -6.504 -12.266 1 98.69 92 SER A N 1
ATOM 740 C CA . SER A 1 92 ? 7.504 -5.98 -12.266 1 98.69 92 SER A CA 1
ATOM 741 C C . SER A 1 92 ? 8.531 -7.105 -12.148 1 98.69 92 SER A C 1
ATOM 743 O O . SER A 1 92 ? 8.297 -8.086 -11.445 1 98.69 92 SER A O 1
ATOM 745 N N . ASN A 1 93 ? 9.641 -6.988 -12.867 1 98.25 93 ASN A N 1
ATOM 746 C CA . ASN A 1 93 ? 10.82 -7.828 -12.672 1 98.25 93 ASN A CA 1
ATOM 747 C C . ASN A 1 93 ? 11.914 -7.102 -11.898 1 98.25 93 ASN A C 1
ATOM 749 O O . ASN A 1 93 ? 12.492 -6.133 -12.398 1 98.25 93 ASN A O 1
ATOM 753 N N . ASP A 1 94 ? 12.164 -7.574 -10.672 1 96.69 94 ASP A N 1
ATOM 754 C CA . ASP A 1 94 ? 13.211 -7.043 -9.797 1 96.69 94 ASP A CA 1
ATOM 755 C C . ASP A 1 94 ? 12.992 -5.555 -9.531 1 96.69 94 ASP A C 1
ATOM 757 O O . ASP A 1 94 ? 13.906 -4.746 -9.711 1 96.69 94 ASP A O 1
ATOM 761 N N . ASN A 1 95 ? 11.742 -5.184 -9.289 1 97.81 95 ASN A N 1
ATOM 762 C CA . ASN A 1 95 ? 11.352 -3.844 -8.852 1 97.81 95 ASN A CA 1
ATOM 763 C C . ASN A 1 95 ? 11.523 -2.82 -9.969 1 97.81 95 ASN A C 1
ATOM 765 O O . ASN A 1 95 ? 11.633 -1.621 -9.711 1 97.81 95 ASN A O 1
ATOM 769 N N . SER A 1 96 ? 11.578 -3.336 -11.18 1 97.69 96 SER A N 1
ATOM 770 C CA . SER A 1 96 ? 11.688 -2.424 -12.312 1 97.69 96 SER A CA 1
ATOM 771 C C . SER A 1 96 ? 10.336 -1.81 -12.664 1 97.69 96 SER A C 1
ATOM 773 O O . SER A 1 96 ? 9.289 -2.354 -12.305 1 97.69 96 SER A O 1
ATOM 775 N N . SER A 1 97 ? 10.422 -0.68 -13.297 1 96.12 97 SER A N 1
ATOM 776 C CA . SER A 1 97 ? 9.211 -0.031 -13.789 1 96.12 97 SER A CA 1
ATOM 777 C C . SER A 1 97 ? 8.961 -0.368 -15.25 1 96.12 97 SER A C 1
ATOM 779 O O . SER A 1 97 ? 9.883 -0.73 -15.984 1 96.12 97 SER A O 1
ATOM 781 N N . THR A 1 98 ? 7.66 -0.269 -15.555 1 93.56 98 THR A N 1
ATOM 782 C CA . THR A 1 98 ? 7.27 -0.585 -16.922 1 93.56 98 THR A CA 1
ATOM 783 C C . THR A 1 98 ? 6.582 0.608 -17.578 1 93.56 98 THR A C 1
ATOM 785 O O . THR A 1 98 ? 6.074 1.495 -16.891 1 93.56 98 THR A O 1
ATOM 788 N N . THR A 1 99 ? 6.621 0.667 -18.953 1 94.06 99 THR A N 1
ATOM 789 C CA . THR A 1 99 ? 5.797 1.604 -19.719 1 94.06 99 THR A CA 1
ATOM 790 C C . THR A 1 99 ? 4.605 0.891 -20.344 1 94.06 99 THR A C 1
ATOM 792 O O . THR A 1 99 ? 3.82 1.505 -21.062 1 94.06 99 THR A O 1
ATOM 795 N N . ASN A 1 100 ? 4.527 -0.347 -20.109 1 96.56 100 ASN A N 1
ATOM 796 C CA . ASN A 1 100 ? 3.416 -1.121 -20.656 1 96.56 100 ASN A CA 1
ATOM 797 C C . ASN A 1 100 ? 2.166 -0.987 -19.781 1 96.56 100 ASN A C 1
ATOM 799 O O . ASN A 1 100 ? 2.107 -1.534 -18.688 1 96.56 100 ASN A O 1
ATOM 803 N N . GLU A 1 101 ? 1.137 -0.391 -20.297 1 97 101 GLU A N 1
ATOM 804 C CA . GLU A 1 101 ? -0.082 -0.067 -19.562 1 97 101 GLU A CA 1
ATOM 805 C C . GLU A 1 101 ? -0.83 -1.332 -19.156 1 97 101 GLU A C 1
ATOM 807 O O . GLU A 1 101 ? -1.562 -1.331 -18.156 1 97 101 GLU A O 1
ATOM 812 N N . SER A 1 102 ? -0.628 -2.428 -19.875 1 97 102 SER A N 1
ATOM 813 C CA . SER A 1 102 ? -1.338 -3.664 -19.562 1 97 102 SER A CA 1
ATOM 814 C C . SER A 1 102 ? -0.77 -4.332 -18.312 1 97 102 SER A C 1
ATOM 816 O O . SER A 1 102 ? -1.353 -5.285 -17.797 1 97 102 SER A O 1
ATOM 818 N N . TRP A 1 103 ? 0.344 -3.777 -17.75 1 98.06 103 TRP A N 1
ATOM 819 C CA . TRP A 1 103 ? 1.001 -4.332 -16.562 1 98.06 103 TRP A CA 1
ATOM 820 C C . TRP A 1 103 ? 0.604 -3.564 -15.312 1 98.06 103 TRP A C 1
ATOM 822 O O . TRP A 1 103 ? 1.122 -3.83 -14.227 1 98.06 103 TRP A O 1
ATOM 832 N N . ILE A 1 104 ? -0.233 -2.596 -15.406 1 98.25 104 ILE A N 1
ATOM 833 C CA . ILE A 1 104 ? -0.588 -1.72 -14.297 1 98.25 104 ILE A CA 1
ATOM 834 C C . ILE A 1 104 ? -2.086 -1.824 -14.016 1 98.25 104 ILE A C 1
ATOM 836 O O . ILE A 1 104 ? -2.902 -1.758 -14.938 1 98.25 104 ILE A O 1
ATOM 840 N N . MET A 1 105 ? -2.428 -2.025 -12.75 1 96.94 105 MET A N 1
ATOM 841 C CA . MET A 1 105 ? -3.828 -2.184 -12.375 1 96.94 105 MET A CA 1
ATOM 842 C C . MET A 1 105 ? -4.137 -1.404 -11.102 1 96.94 105 MET A C 1
ATOM 844 O O . MET A 1 105 ? -3.312 -1.353 -10.18 1 96.94 105 MET A O 1
ATOM 848 N N . ASN A 1 106 ? -5.227 -0.757 -11.125 1 96.5 106 ASN A N 1
ATOM 849 C CA . ASN A 1 106 ? -5.879 -0.175 -9.953 1 96.5 106 ASN A CA 1
ATOM 850 C C . ASN A 1 106 ? -7.293 -0.718 -9.773 1 96.5 106 ASN A C 1
ATOM 852 O O . ASN A 1 106 ? -7.809 -1.423 -10.641 1 96.5 106 ASN A O 1
ATOM 856 N N . GLY A 1 107 ? -7.832 -0.553 -8.594 1 92.62 107 GLY A N 1
ATOM 857 C CA . GLY A 1 107 ? -9.227 -0.943 -8.477 1 92.62 107 GLY A CA 1
ATOM 858 C C . GLY A 1 107 ? -9.484 -1.91 -7.336 1 92.62 107 GLY A C 1
ATOM 859 O O . GLY A 1 107 ? -10.5 -2.604 -7.316 1 92.62 107 GLY A O 1
ATOM 860 N N . GLY A 1 108 ? -8.555 -2.078 -6.465 1 95.56 108 GLY A N 1
ATOM 861 C CA . GLY A 1 108 ? -8.812 -2.904 -5.297 1 95.56 108 GLY A CA 1
ATOM 862 C C . GLY A 1 108 ? -9.938 -2.379 -4.43 1 95.56 108 GLY A C 1
ATOM 863 O O . GLY A 1 108 ? -10.375 -1.236 -4.594 1 95.56 108 GLY A O 1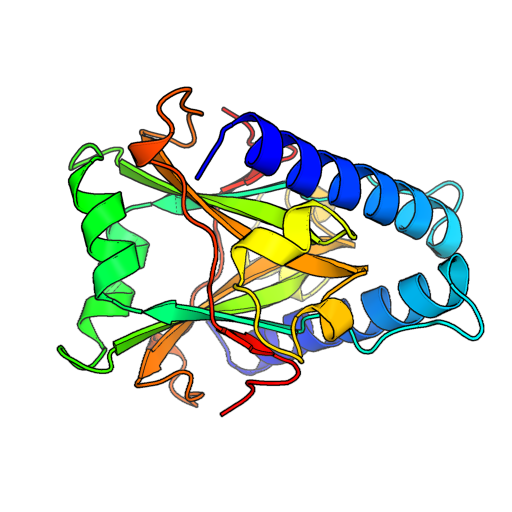
ATOM 864 N N . LYS A 1 109 ? -10.453 -3.293 -3.584 1 95.94 109 LYS A N 1
ATOM 865 C CA . LYS A 1 109 ? -11.484 -2.9 -2.627 1 95.94 109 LYS A CA 1
ATOM 866 C C . LYS A 1 109 ? -10.883 -2.143 -1.448 1 95.94 109 LYS A C 1
ATOM 868 O O . LYS A 1 109 ? -10.164 -2.725 -0.63 1 95.94 109 LYS A O 1
ATOM 873 N N . ILE A 1 110 ? -11.234 -0.903 -1.335 1 97.06 110 ILE A N 1
ATOM 874 C CA . ILE A 1 110 ? -10.609 -0.009 -0.366 1 97.06 110 ILE A CA 1
ATOM 875 C C . ILE A 1 110 ? -11.422 -0.006 0.93 1 97.06 110 ILE A C 1
ATOM 877 O O . ILE A 1 110 ? -12.656 0.029 0.9 1 97.06 110 ILE A O 1
ATOM 881 N N . CYS A 1 111 ? -10.719 -0.064 2.049 1 97.44 111 CYS A N 1
ATOM 882 C CA . CYS A 1 111 ? -11.297 0.125 3.375 1 97.44 111 CYS A CA 1
ATOM 883 C C . CYS A 1 111 ? -10.758 1.39 4.031 1 97.44 111 CYS A C 1
ATOM 885 O O . CYS A 1 111 ? -9.547 1.548 4.176 1 97.44 111 CYS A O 1
ATOM 887 N N . PRO A 1 112 ? -11.625 2.275 4.504 1 95.69 112 PRO A N 1
ATOM 888 C CA . PRO A 1 112 ? -13.078 2.266 4.32 1 95.69 112 PRO A CA 1
ATOM 889 C C . PRO A 1 112 ? -13.492 2.604 2.891 1 95.69 112 PRO A C 1
ATOM 891 O O . PRO A 1 112 ? -12.719 3.205 2.143 1 95.69 112 PRO A O 1
ATOM 894 N N . PRO A 1 113 ? -14.75 2.301 2.354 1 93.44 113 PRO A N 1
ATOM 895 C CA . PRO A 1 113 ? -15.828 1.748 3.178 1 93.44 113 PRO A CA 1
ATOM 896 C C . PRO A 1 113 ? -15.883 0.223 3.133 1 93.44 113 PRO A C 1
ATOM 898 O O . PRO A 1 113 ? -16.609 -0.396 3.91 1 93.44 113 PRO A O 1
ATOM 901 N N . ASN A 1 114 ? -15.102 -0.475 2.258 1 92.62 114 ASN A N 1
ATOM 902 C CA . ASN A 1 114 ? -15.211 -1.917 2.068 1 92.62 114 ASN A CA 1
ATOM 903 C C . ASN A 1 114 ? -14.312 -2.682 3.035 1 92.62 114 ASN A C 1
ATOM 905 O O . ASN A 1 114 ? -13.305 -3.26 2.625 1 92.62 114 ASN A O 1
ATOM 909 N N . CYS A 1 115 ? -14.711 -2.799 4.297 1 94 115 CYS A N 1
ATOM 910 C CA . CYS A 1 115 ? -13.828 -3.355 5.312 1 94 115 CYS A CA 1
ATOM 911 C C . CYS A 1 115 ? -14.164 -4.812 5.59 1 94 115 CYS A C 1
ATOM 913 O O . CYS A 1 115 ? -13.422 -5.504 6.297 1 94 115 CYS A O 1
ATOM 915 N N . ASN A 1 116 ? -15.227 -5.438 5 1 79.81 116 ASN A N 1
ATOM 916 C CA . ASN A 1 116 ? -15.57 -6.84 5.203 1 79.81 116 ASN A CA 1
ATOM 917 C C . ASN A 1 116 ? -14.922 -7.738 4.156 1 79.81 116 ASN A C 1
ATOM 919 O O . ASN A 1 116 ? -14.602 -7.281 3.057 1 79.81 116 ASN A O 1
ATOM 923 N N . MET B 1 1 ? -4.344 0.061 -16.906 1 89.69 1 MET B N 1
ATOM 924 C CA . MET B 1 1 ? -4.75 1.458 -16.781 1 89.69 1 MET B CA 1
ATOM 925 C C . MET B 1 1 ? -3.838 2.365 -17.609 1 89.69 1 MET B C 1
ATOM 927 O O . MET B 1 1 ? -2.676 2.031 -17.844 1 89.69 1 MET B O 1
ATOM 931 N N . ASP B 1 2 ? -4.348 3.533 -17.875 1 93.5 2 ASP B N 1
ATOM 932 C CA . ASP B 1 2 ? -3.602 4.5 -18.672 1 93.5 2 ASP B CA 1
ATOM 933 C C . ASP B 1 2 ? -2.443 5.094 -17.859 1 93.5 2 ASP B C 1
ATOM 935 O O . ASP B 1 2 ? -2.582 5.367 -16.672 1 93.5 2 ASP B O 1
ATOM 939 N N . LEU B 1 3 ? -1.252 5.305 -18.578 1 96.25 3 LEU B N 1
ATOM 940 C CA . LEU B 1 3 ? -0.047 5.785 -17.922 1 96.25 3 LEU B CA 1
ATOM 941 C C . LEU B 1 3 ? -0.253 7.195 -17.375 1 96.25 3 LEU B C 1
ATOM 943 O O . LEU B 1 3 ? 0.333 7.559 -16.344 1 96.25 3 LEU B O 1
ATOM 947 N N . LYS B 1 4 ? -1.072 7.992 -18.047 1 95.94 4 LYS B N 1
ATOM 948 C CA . LYS B 1 4 ? -1.351 9.336 -17.562 1 95.94 4 LYS B CA 1
ATOM 949 C C . LYS B 1 4 ? -2.076 9.297 -16.219 1 95.94 4 LYS B C 1
ATOM 951 O O . LYS B 1 4 ? -1.738 10.047 -15.297 1 95.94 4 LYS B O 1
ATOM 956 N N . LEU B 1 5 ? -3.084 8.445 -16.141 1 96.5 5 LEU B N 1
ATOM 957 C CA . LEU B 1 5 ? -3.812 8.273 -14.891 1 96.5 5 LEU B CA 1
ATOM 958 C C . LEU B 1 5 ? -2.902 7.711 -13.805 1 96.5 5 LEU B C 1
ATOM 960 O O . LEU B 1 5 ? -2.949 8.164 -12.656 1 96.5 5 LEU B O 1
ATOM 964 N N . PHE B 1 6 ? -2.109 6.789 -14.195 1 97.75 6 PHE B N 1
ATOM 965 C CA . PHE B 1 6 ? -1.129 6.207 -13.289 1 97.75 6 PHE B CA 1
ATOM 966 C C . PHE B 1 6 ? -0.227 7.285 -12.703 1 97.75 6 PHE B C 1
ATOM 968 O O . PHE B 1 6 ? -0.064 7.367 -11.484 1 97.75 6 PHE B O 1
ATOM 975 N N . LYS B 1 7 ? 0.355 8.117 -13.508 1 97.88 7 LYS B N 1
ATOM 976 C CA . LYS B 1 7 ? 1.259 9.18 -13.086 1 97.88 7 LYS B CA 1
ATOM 977 C C . LYS B 1 7 ? 0.544 10.18 -12.172 1 97.88 7 LYS B C 1
ATOM 979 O O . LYS B 1 7 ? 1.104 10.625 -11.172 1 97.88 7 LYS B O 1
ATOM 984 N N . ARG B 1 8 ? -0.631 10.5 -12.547 1 98.44 8 ARG B N 1
ATOM 985 C CA . ARG B 1 8 ? -1.389 11.477 -11.773 1 98.44 8 ARG B CA 1
ATOM 986 C C . ARG B 1 8 ? -1.695 10.953 -10.375 1 98.44 8 ARG B C 1
ATOM 988 O O . ARG B 1 8 ? -1.573 11.68 -9.391 1 98.44 8 ARG B O 1
ATOM 995 N N . LEU B 1 9 ? -2.135 9.68 -10.227 1 98.44 9 LEU B N 1
ATOM 996 C CA . LEU B 1 9 ? -2.377 9.078 -8.922 1 98.44 9 LEU B CA 1
ATOM 997 C C . LEU B 1 9 ? -1.133 9.164 -8.039 1 98.44 9 LEU B C 1
ATOM 999 O O . LEU B 1 9 ? -1.223 9.539 -6.867 1 98.44 9 LEU B O 1
ATOM 1003 N N . ARG B 1 10 ? 0.012 8.867 -8.625 1 98.56 10 ARG B N 1
ATOM 1004 C CA . ARG B 1 10 ? 1.266 8.867 -7.875 1 98.56 10 ARG B CA 1
ATOM 1005 C C . ARG B 1 10 ? 1.663 10.289 -7.473 1 98.56 10 ARG B C 1
ATOM 1007 O O . ARG B 1 10 ? 2.086 10.523 -6.34 1 98.56 10 ARG B O 1
ATOM 1014 N N . GLU B 1 11 ? 1.529 11.188 -8.336 1 98.75 11 GLU B N 1
ATOM 1015 C CA . GLU B 1 11 ? 1.88 12.57 -8.055 1 98.75 11 GLU B CA 1
ATOM 1016 C C . GLU B 1 11 ? 0.996 13.156 -6.961 1 98.75 11 GLU B C 1
ATOM 1018 O O . GLU B 1 11 ? 1.471 13.906 -6.105 1 98.75 11 GLU B O 1
ATOM 1023 N N . ASN B 1 12 ? -0.3 12.859 -7.066 1 98.69 12 ASN B N 1
ATOM 1024 C CA . ASN B 1 12 ? -1.21 13.289 -6.012 1 98.69 12 ASN B CA 1
ATOM 1025 C C . ASN B 1 12 ? -0.749 12.805 -4.641 1 98.69 12 ASN B C 1
ATOM 1027 O O . ASN B 1 12 ? -0.706 13.586 -3.684 1 98.69 12 ASN B O 1
ATOM 1031 N N . TYR B 1 13 ? -0.422 11.562 -4.559 1 98.81 13 TYR B N 1
ATOM 1032 C CA . TYR B 1 13 ? 0.064 11 -3.303 1 98.81 13 TYR B CA 1
ATOM 1033 C C . TYR B 1 13 ? 1.356 11.68 -2.865 1 98.81 13 TYR B C 1
ATOM 1035 O O . TYR B 1 13 ? 1.504 12.055 -1.699 1 98.81 13 TYR B O 1
ATOM 1043 N N . GLU B 1 14 ? 2.281 11.781 -3.74 1 98.62 14 GLU B N 1
ATOM 1044 C CA . GLU B 1 14 ? 3.588 12.328 -3.387 1 98.62 14 GLU B CA 1
ATOM 1045 C C . GLU B 1 14 ? 3.469 13.758 -2.871 1 98.62 14 GLU B C 1
ATOM 1047 O O . GLU B 1 14 ? 4.152 14.141 -1.921 1 98.62 14 GLU B O 1
ATOM 1052 N N . LYS B 1 15 ? 2.613 14.5 -3.492 1 98.12 15 LYS B N 1
ATOM 1053 C CA . LYS B 1 15 ? 2.359 15.852 -3.014 1 98.12 15 LYS B CA 1
ATOM 1054 C C . LYS B 1 15 ? 1.73 15.836 -1.623 1 98.12 15 LYS B C 1
ATOM 1056 O O . LYS B 1 15 ? 2.17 16.562 -0.728 1 98.12 15 LYS B O 1
ATOM 1061 N N . PHE B 1 16 ? 0.722 15.062 -1.458 1 98.25 16 PHE B N 1
ATOM 1062 C CA . PHE B 1 16 ? 0.028 14.977 -0.179 1 98.25 16 PHE B CA 1
ATOM 1063 C C . PHE B 1 16 ? 0.983 14.555 0.929 1 98.25 16 PHE B C 1
ATOM 1065 O O . PHE B 1 16 ? 1.047 15.188 1.981 1 98.25 16 PHE B O 1
ATOM 1072 N N . ILE B 1 17 ? 1.752 13.484 0.678 1 98.44 17 ILE B N 1
ATOM 1073 C CA . ILE B 1 17 ? 2.543 12.883 1.747 1 98.44 17 ILE B CA 1
ATOM 1074 C C . ILE B 1 17 ? 3.709 13.797 2.104 1 98.44 17 ILE B C 1
ATOM 1076 O O . ILE B 1 17 ? 4.113 13.875 3.268 1 98.44 17 ILE B O 1
ATOM 1080 N N . ALA B 1 18 ? 4.234 14.469 1.142 1 97.69 18 ALA B N 1
ATOM 1081 C CA . ALA B 1 18 ? 5.289 15.445 1.42 1 97.69 18 ALA B CA 1
ATOM 1082 C C . ALA B 1 18 ? 4.777 16.578 2.311 1 97.69 18 ALA B C 1
ATOM 1084 O O . ALA B 1 18 ? 5.445 16.969 3.266 1 97.69 18 ALA B O 1
ATOM 1085 N N . GLY B 1 19 ? 3.623 17.078 1.965 1 96.94 19 GLY B N 1
ATOM 1086 C CA . GLY B 1 19 ? 3.01 18.094 2.801 1 96.94 19 GLY B CA 1
ATOM 1087 C C . GLY B 1 19 ? 2.695 17.609 4.203 1 96.94 19 GLY B C 1
ATOM 1088 O O . GLY B 1 19 ? 2.924 18.328 5.18 1 96.94 19 GLY B O 1
ATOM 1089 N N . ALA B 1 20 ? 2.146 16.453 4.258 1 97.5 20 ALA B N 1
ATOM 1090 C CA . ALA B 1 20 ? 1.824 15.844 5.547 1 97.5 20 ALA B CA 1
ATOM 1091 C C . ALA B 1 20 ? 3.074 15.695 6.41 1 97.5 20 ALA B C 1
ATOM 1093 O O . ALA B 1 20 ? 3.061 16.031 7.598 1 97.5 20 ALA B O 1
ATOM 1094 N N . GLU B 1 21 ? 4.141 15.18 5.809 1 97.19 21 GLU B N 1
ATOM 1095 C CA . GLU B 1 21 ? 5.398 14.992 6.527 1 97.19 21 GLU B CA 1
ATOM 1096 C C . GLU B 1 21 ? 5.93 16.328 7.062 1 97.19 21 GLU B C 1
ATOM 1098 O O . GLU B 1 21 ? 6.367 16.406 8.211 1 97.19 21 GLU B O 1
ATOM 1103 N N . LYS B 1 22 ? 5.844 17.281 6.285 1 96.94 22 LYS B N 1
ATOM 1104 C CA . LYS B 1 22 ? 6.312 18.594 6.715 1 96.94 22 LYS B CA 1
ATOM 1105 C C . LYS B 1 22 ? 5.445 19.156 7.848 1 96.94 22 LYS B C 1
ATOM 1107 O O . LYS B 1 22 ? 5.965 19.719 8.805 1 96.94 22 LYS B O 1
ATOM 1112 N N . ALA B 1 23 ? 4.191 18.984 7.719 1 96.5 23 ALA B N 1
ATOM 1113 C CA . ALA B 1 23 ? 3.262 19.516 8.719 1 96.5 23 ALA B CA 1
ATOM 1114 C C . ALA B 1 23 ? 3.436 18.797 10.055 1 96.5 23 ALA B C 1
ATOM 1116 O O . ALA B 1 23 ? 3.338 19.422 11.117 1 96.5 23 ALA B O 1
ATOM 1117 N N . VAL B 1 24 ? 3.699 17.547 9.992 1 95.06 24 VAL B N 1
ATOM 1118 C CA . VAL B 1 24 ? 3.707 16.719 11.203 1 95.06 24 VAL B CA 1
ATOM 1119 C C . VAL B 1 24 ? 5.105 16.719 11.812 1 95.06 24 VAL B C 1
ATOM 1121 O O . VAL B 1 24 ? 5.254 16.797 13.039 1 95.06 24 VAL B O 1
ATOM 1124 N N . ASN B 1 25 ? 6.121 16.703 10.945 1 95.12 25 ASN B N 1
ATOM 1125 C CA . ASN B 1 25 ? 7.457 16.453 11.469 1 95.12 25 ASN B CA 1
ATOM 1126 C C . ASN B 1 25 ? 8.375 17.656 11.281 1 95.12 25 ASN B C 1
ATOM 1128 O O . ASN B 1 25 ? 9.5 17.656 11.781 1 95.12 25 ASN B O 1
ATOM 1132 N N . GLY B 1 26 ? 7.871 18.672 10.609 1 95.19 26 GLY B N 1
ATOM 1133 C CA . GLY B 1 26 ? 8.68 19.875 10.406 1 95.19 26 GLY B CA 1
ATOM 1134 C C . GLY B 1 26 ? 10.039 19.578 9.812 1 95.19 26 GLY B C 1
ATOM 1135 O O . GLY B 1 26 ? 10.141 18.938 8.758 1 95.19 26 GLY B O 1
ATOM 1136 N N . ASP B 1 27 ? 11.117 19.844 10.617 1 94.81 27 ASP B N 1
ATOM 1137 C CA . ASP B 1 27 ? 12.492 19.719 10.156 1 94.81 27 ASP B CA 1
ATOM 1138 C C . ASP B 1 27 ? 12.906 18.25 10.07 1 94.81 27 ASP B C 1
ATOM 1140 O O . ASP B 1 27 ? 13.914 17.906 9.445 1 94.81 27 ASP B O 1
ATOM 1144 N N . ASN B 1 28 ? 12.125 17.438 10.625 1 94.06 28 ASN B N 1
ATOM 1145 C CA . ASN B 1 28 ? 12.43 16 10.617 1 94.06 28 ASN B CA 1
ATOM 1146 C C . ASN B 1 28 ? 11.625 15.266 9.555 1 94.06 28 ASN B C 1
ATOM 1148 O O . ASN B 1 28 ? 11.531 14.039 9.586 1 94.06 28 ASN B O 1
ATOM 1152 N N . ALA B 1 29 ? 11.102 16.062 8.617 1 95.62 29 ALA B N 1
ATOM 1153 C CA . ALA B 1 29 ? 10.305 15.469 7.547 1 95.62 29 ALA B CA 1
ATOM 1154 C C . ALA B 1 29 ? 11.141 14.484 6.727 1 95.62 29 ALA B C 1
ATOM 1156 O O . ALA B 1 29 ? 12.273 14.789 6.355 1 95.62 29 ALA B O 1
ATOM 1157 N N . LYS B 1 30 ? 10.531 13.367 6.465 1 94.31 30 LYS B N 1
ATOM 1158 C CA . LYS B 1 30 ? 11.211 12.305 5.734 1 94.31 30 LYS B CA 1
ATOM 1159 C C . LYS B 1 30 ? 10.695 12.195 4.301 1 94.31 30 LYS B C 1
ATOM 1161 O O . LYS B 1 30 ? 9.547 12.555 4.023 1 94.31 30 LYS B O 1
ATOM 1166 N N . ASP B 1 31 ? 11.648 11.719 3.379 1 96.44 31 ASP B N 1
ATOM 1167 C CA . ASP B 1 31 ? 11.203 11.234 2.074 1 96.44 31 ASP B CA 1
ATOM 1168 C C . ASP B 1 31 ? 10.422 9.938 2.209 1 96.44 31 ASP B C 1
ATOM 1170 O O . ASP B 1 31 ? 11.008 8.859 2.35 1 96.44 31 ASP B O 1
ATOM 1174 N N . GLN B 1 32 ? 9.148 9.992 2.084 1 98.06 32 GLN B N 1
ATOM 1175 C CA . GLN B 1 32 ? 8.273 8.891 2.451 1 98.06 32 GLN B CA 1
ATOM 1176 C C . GLN B 1 32 ? 8.219 7.84 1.344 1 98.06 32 GLN B C 1
ATOM 1178 O O . GLN B 1 32 ? 8.625 8.102 0.211 1 98.06 32 GLN B O 1
ATOM 1183 N N . THR B 1 33 ? 7.738 6.699 1.695 1 98.44 33 THR B N 1
ATOM 1184 C CA . THR B 1 33 ? 7.594 5.539 0.824 1 98.44 33 THR B CA 1
ATOM 1185 C C . THR B 1 33 ? 6.73 5.875 -0.388 1 98.44 33 THR B C 1
ATOM 1187 O O . THR B 1 33 ? 5.629 6.414 -0.243 1 98.44 33 THR B O 1
ATOM 1190 N N . ARG B 1 34 ? 7.254 5.523 -1.553 1 98.69 34 ARG B N 1
ATOM 1191 C CA . ARG B 1 34 ? 6.512 5.75 -2.787 1 98.69 34 ARG B CA 1
ATOM 1192 C C . ARG B 1 34 ? 5.969 4.438 -3.346 1 98.69 34 ARG B C 1
ATOM 1194 O O . ARG B 1 34 ? 4.918 4.418 -3.99 1 98.69 34 ARG B O 1
ATOM 1201 N N . SER B 1 35 ? 6.703 3.371 -3.098 1 98.81 35 SER B N 1
ATOM 1202 C CA . SER B 1 35 ? 6.309 2.049 -3.572 1 98.81 35 SER B CA 1
ATOM 1203 C C . SER B 1 35 ? 6.965 0.947 -2.744 1 98.81 35 SER B C 1
ATOM 1205 O O . SER B 1 35 ? 7.93 1.198 -2.021 1 98.81 35 SER B O 1
ATOM 1207 N N . VAL B 1 36 ? 6.426 -0.204 -2.824 1 98.56 36 VAL B N 1
ATOM 1208 C CA . VAL B 1 36 ? 6.969 -1.408 -2.205 1 98.56 36 VAL B CA 1
ATOM 1209 C C . VAL B 1 36 ? 6.914 -2.568 -3.195 1 98.56 36 VAL B C 1
ATOM 1211 O O . VAL B 1 36 ? 5.879 -2.812 -3.82 1 98.56 36 VAL B O 1
ATOM 1214 N N . PHE B 1 37 ? 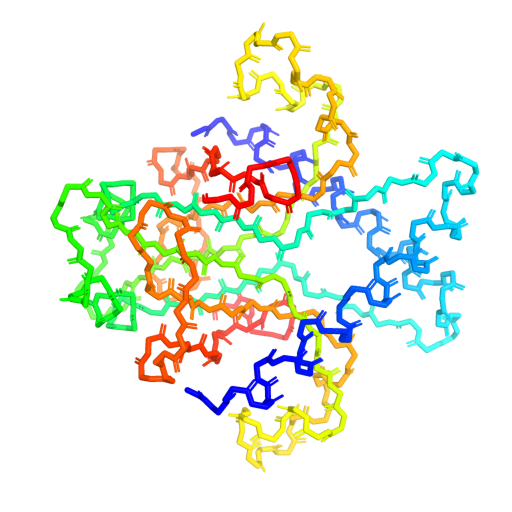8 -3.27 -3.361 1 98.81 37 PHE B N 1
ATOM 1215 C CA . PHE B 1 37 ? 8.055 -4.434 -4.238 1 98.81 37 PHE B CA 1
ATOM 1216 C C . PHE B 1 37 ? 8.023 -5.723 -3.428 1 98.81 37 PHE B C 1
ATOM 1218 O O . PHE B 1 37 ? 8.789 -5.887 -2.475 1 98.81 37 PHE B O 1
ATOM 1225 N N . PHE B 1 38 ? 7.137 -6.605 -3.783 1 98.5 38 PHE B N 1
ATOM 1226 C CA . PHE B 1 38 ? 7.109 -7.965 -3.26 1 98.5 38 PHE B CA 1
ATOM 1227 C C . PHE B 1 38 ? 7.406 -8.977 -4.363 1 98.5 38 PHE B C 1
ATOM 1229 O O . PHE B 1 38 ? 6.816 -8.914 -5.445 1 98.5 38 PHE B O 1
ATOM 1236 N N . ASP B 1 39 ? 8.227 -9.922 -4.012 1 98.38 39 ASP B N 1
ATOM 1237 C CA . ASP B 1 39 ? 8.609 -10.891 -5.035 1 98.38 39 ASP B CA 1
ATOM 1238 C C . ASP B 1 39 ? 7.5 -11.914 -5.266 1 98.38 39 ASP B C 1
ATOM 1240 O O . ASP B 1 39 ? 6.594 -12.055 -4.441 1 98.38 39 ASP B O 1
ATOM 1244 N N . ARG B 1 40 ? 7.633 -12.594 -6.375 1 98.44 40 ARG B N 1
ATOM 1245 C CA . ARG B 1 40 ? 6.645 -13.578 -6.805 1 98.44 40 ARG B CA 1
ATOM 1246 C C . ARG B 1 40 ? 6.477 -14.68 -5.758 1 98.44 40 ARG B C 1
ATOM 1248 O O . ARG B 1 40 ? 5.355 -15.094 -5.457 1 98.44 40 ARG B O 1
ATOM 1255 N N . LYS B 1 41 ? 7.527 -15.164 -5.223 1 98 41 LYS B N 1
ATOM 1256 C CA . LYS B 1 41 ? 7.473 -16.25 -4.258 1 98 41 LYS B CA 1
ATOM 1257 C C . LYS B 1 41 ? 6.602 -15.883 -3.059 1 98 41 LYS B C 1
ATOM 1259 O O . LYS B 1 41 ? 5.738 -16.656 -2.65 1 98 41 LYS B O 1
ATOM 1264 N N . THR B 1 42 ? 6.82 -14.719 -2.512 1 98.06 42 THR B N 1
ATOM 1265 C CA . THR B 1 42 ? 6.051 -14.227 -1.373 1 98.06 42 THR B CA 1
ATOM 1266 C C . THR B 1 42 ? 4.562 -14.18 -1.708 1 98.06 42 THR B C 1
ATOM 1268 O O . THR B 1 42 ? 3.732 -14.68 -0.948 1 98.06 42 THR B O 1
ATOM 1271 N N . LEU B 1 43 ? 4.203 -13.648 -2.842 1 98.75 43 LEU B N 1
ATOM 1272 C CA . LEU B 1 43 ? 2.814 -13.484 -3.252 1 98.75 43 LEU B CA 1
ATOM 1273 C C . LEU B 1 43 ? 2.156 -14.844 -3.498 1 98.75 43 LEU B C 1
ATOM 1275 O O . LEU B 1 43 ? 1.027 -15.078 -3.061 1 98.75 43 LEU B O 1
ATOM 1279 N N . GLU B 1 44 ? 2.887 -15.711 -4.137 1 98.5 44 GLU B N 1
ATOM 1280 C CA . GLU B 1 44 ? 2.352 -17.031 -4.418 1 98.5 44 GLU B CA 1
ATOM 1281 C C . GLU B 1 44 ? 2.17 -17.844 -3.137 1 98.5 44 GLU B C 1
ATOM 1283 O O . GLU B 1 44 ? 1.21 -18.609 -3.008 1 98.5 44 GLU B O 1
ATOM 1288 N N . GLU B 1 45 ? 3.096 -17.734 -2.209 1 98.25 45 GLU B N 1
ATOM 1289 C CA . GLU B 1 45 ? 2.955 -18.422 -0.924 1 98.25 45 GLU B CA 1
ATOM 1290 C C . GLU B 1 45 ? 1.688 -17.969 -0.199 1 98.25 45 GLU B C 1
ATOM 1292 O O . GLU B 1 45 ? 0.978 -18.797 0.385 1 98.25 45 GLU B O 1
ATOM 1297 N N . LEU B 1 46 ? 1.415 -16.719 -0.22 1 98.62 46 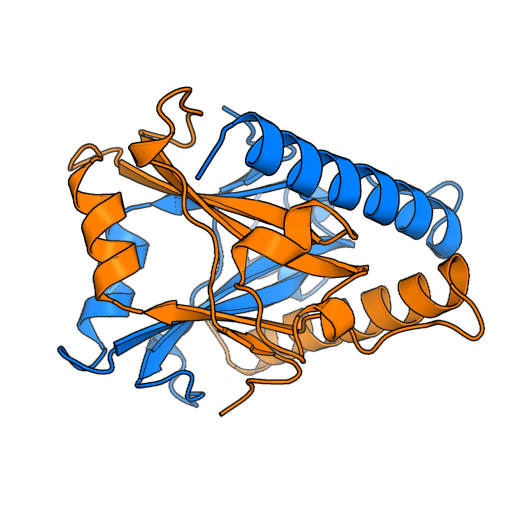LEU B N 1
ATOM 1298 C CA . LEU B 1 46 ? 0.209 -16.219 0.428 1 98.62 46 LEU B CA 1
ATOM 1299 C C . LEU B 1 46 ? -1.04 -16.688 -0.306 1 98.62 46 LEU B C 1
ATOM 1301 O O . LEU B 1 46 ? -1.998 -17.141 0.321 1 98.62 46 LEU B O 1
ATOM 1305 N N . LEU B 1 47 ? -1.014 -16.594 -1.638 1 98.56 47 LEU B N 1
ATOM 1306 C CA . LEU B 1 47 ? -2.182 -16.984 -2.422 1 98.56 47 LEU B CA 1
ATOM 1307 C C . LEU B 1 47 ? -2.488 -18.469 -2.242 1 98.56 47 LEU B C 1
ATOM 1309 O O . LEU B 1 47 ? -3.648 -18.875 -2.305 1 98.56 47 LEU B O 1
ATOM 1313 N N . ALA B 1 48 ? -1.466 -19.25 -2.035 1 98.56 48 ALA B N 1
ATOM 1314 C CA . ALA B 1 48 ? -1.652 -20.672 -1.848 1 98.56 48 ALA B CA 1
ATOM 1315 C C . ALA B 1 48 ? -2.518 -20.969 -0.624 1 98.56 48 ALA B C 1
ATOM 1317 O O . ALA B 1 48 ? -3.072 -22.062 -0.488 1 98.56 48 ALA B O 1
ATOM 1318 N N . LYS B 1 49 ? -2.658 -20.031 0.273 1 98.38 49 LYS B N 1
ATOM 1319 C CA . LYS B 1 49 ? -3.412 -20.219 1.511 1 98.38 49 LYS B CA 1
ATOM 1320 C C . LYS B 1 49 ? -4.875 -19.812 1.325 1 98.38 49 LYS B C 1
ATOM 1322 O O . LYS B 1 49 ? -5.691 -20 2.229 1 98.38 49 LYS B O 1
ATOM 1327 N N . THR B 1 50 ? -5.227 -19.297 0.172 1 98.25 50 THR B N 1
ATOM 1328 C CA . THR B 1 50 ? -6.543 -18.703 -0.02 1 98.25 50 THR B CA 1
ATOM 1329 C C . THR B 1 50 ? -7.402 -19.562 -0.94 1 98.25 50 THR B C 1
ATOM 1331 O O . THR B 1 50 ? -6.891 -20.469 -1.601 1 98.25 50 THR B O 1
ATOM 1334 N N . ASP B 1 51 ? -8.695 -19.25 -0.968 1 98.19 51 ASP B N 1
ATOM 1335 C CA . ASP B 1 51 ? -9.672 -19.938 -1.808 1 98.19 51 ASP B CA 1
ATOM 1336 C C . ASP B 1 51 ? -9.469 -19.594 -3.283 1 98.19 51 ASP B C 1
ATOM 1338 O O . ASP B 1 51 ? -9.117 -18.469 -3.621 1 98.19 51 ASP B O 1
ATOM 1342 N N . GLU B 1 52 ? -9.75 -20.547 -4.141 1 97.06 52 GLU B N 1
ATOM 1343 C CA . GLU B 1 52 ? -9.523 -20.391 -5.574 1 97.06 52 GLU B CA 1
ATOM 1344 C C . GLU B 1 52 ? -10.43 -19.297 -6.152 1 97.06 52 GLU B C 1
ATOM 1346 O O . GLU B 1 52 ? -10.039 -18.609 -7.094 1 97.06 52 GLU B O 1
ATOM 1351 N N . LYS B 1 53 ? -11.547 -19.203 -5.574 1 96.81 53 LYS B N 1
ATOM 1352 C CA . LYS B 1 53 ? -12.531 -18.297 -6.164 1 96.81 53 LYS B CA 1
ATOM 1353 C C . LYS B 1 53 ? -12.594 -16.984 -5.41 1 96.81 53 LYS B C 1
ATOM 1355 O O . LYS B 1 53 ? -12.633 -15.914 -6.023 1 96.81 53 LYS B O 1
ATOM 1360 N N . GLU B 1 54 ? -12.539 -17 -4.113 1 97.5 54 GLU B N 1
ATOM 1361 C CA . GLU B 1 54 ? -12.766 -15.812 -3.301 1 97.5 54 GLU B CA 1
ATOM 1362 C C . GLU B 1 54 ? -11.461 -15.266 -2.734 1 97.5 54 GLU B C 1
ATOM 1364 O O . GLU B 1 54 ? -11.461 -14.266 -2.014 1 97.5 54 GLU B O 1
ATOM 1369 N N . GLY B 1 55 ? -10.367 -15.953 -3.055 1 98.25 55 GLY B N 1
ATOM 1370 C CA . GLY B 1 55 ? -9.078 -15.633 -2.455 1 98.25 55 GLY B CA 1
ATOM 1371 C C . GLY B 1 55 ? -8.43 -14.398 -3.053 1 98.25 55 GLY B C 1
ATOM 1372 O O . GLY B 1 55 ? -8.773 -13.984 -4.16 1 98.25 55 GLY B O 1
ATOM 1373 N N . GLY B 1 56 ? -7.52 -13.852 -2.303 1 98.69 56 GLY B N 1
ATOM 1374 C CA . GLY B 1 56 ? -6.691 -12.711 -2.67 1 98.69 56 GLY B CA 1
ATOM 1375 C C . GLY B 1 56 ? -5.754 -12.273 -1.562 1 98.69 56 GLY B C 1
ATOM 1376 O O . GLY B 1 56 ? -5.395 -13.07 -0.692 1 98.69 56 GLY B O 1
ATOM 1377 N N . ILE B 1 57 ? -5.266 -11.062 -1.734 1 98.88 57 ILE B N 1
ATOM 1378 C CA . ILE B 1 57 ? -4.383 -10.484 -0.727 1 98.88 57 ILE B CA 1
ATOM 1379 C C . ILE B 1 57 ? -4.941 -9.148 -0.254 1 98.88 57 ILE B C 1
ATOM 1381 O O . ILE B 1 57 ? -5.262 -8.281 -1.069 1 98.88 57 ILE B O 1
ATOM 1385 N N . LYS B 1 58 ? -5.23 -9.07 1.072 1 98.81 58 LYS B N 1
ATOM 1386 C CA . LYS B 1 58 ? -5.523 -7.809 1.75 1 98.81 58 LYS B CA 1
ATOM 1387 C C . LYS B 1 58 ? -4.238 -7.086 2.139 1 98.81 58 LYS B C 1
ATOM 1389 O O . LYS B 1 58 ? -3.398 -7.641 2.852 1 98.81 58 LYS B O 1
ATOM 1394 N N . ILE B 1 59 ? -4.016 -5.863 1.617 1 98.88 59 ILE B N 1
ATOM 1395 C CA . ILE B 1 59 ? -2.795 -5.094 1.826 1 98.88 59 ILE B CA 1
ATOM 1396 C C . ILE B 1 59 ? -3.072 -3.936 2.783 1 98.88 59 ILE B C 1
ATOM 1398 O O . ILE B 1 59 ? -3.869 -3.045 2.475 1 98.88 59 ILE B O 1
ATOM 1402 N N . TYR B 1 60 ? -2.451 -3.951 3.904 1 98.88 60 TYR B N 1
ATOM 1403 C CA . TYR B 1 60 ? -2.584 -2.895 4.902 1 98.88 60 TYR B CA 1
ATOM 1404 C C . TYR B 1 60 ? -1.487 -1.85 4.738 1 98.88 60 TYR B C 1
ATOM 1406 O O . TYR B 1 60 ? -0.333 -2.189 4.469 1 98.88 60 TYR B O 1
ATOM 1414 N N . LEU B 1 61 ? -1.892 -0.615 4.945 1 98.88 61 LEU B N 1
ATOM 1415 C CA . LEU B 1 61 ? -0.881 0.41 5.184 1 98.88 61 LEU B CA 1
ATOM 1416 C C . LEU B 1 61 ? -0.396 0.369 6.629 1 98.88 61 LEU B C 1
ATOM 1418 O O . LEU B 1 61 ? -1.193 0.176 7.551 1 98.88 61 LEU B O 1
ATOM 1422 N N . GLY B 1 62 ? 0.875 0.421 6.82 1 98.75 62 GLY B N 1
ATOM 1423 C CA . GLY B 1 62 ? 1.541 0.446 8.117 1 98.75 62 GLY B CA 1
ATOM 1424 C C . GLY B 1 62 ? 2.672 1.453 8.18 1 98.75 62 GLY B C 1
ATOM 1425 O O . GLY B 1 62 ? 3.016 2.078 7.176 1 98.75 62 GLY B O 1
ATOM 1426 N N . MET B 1 63 ? 3.184 1.62 9.336 1 98.5 63 MET B N 1
ATOM 1427 C CA . MET B 1 63 ? 4.316 2.518 9.547 1 98.5 63 MET B CA 1
ATOM 1428 C C . MET B 1 63 ? 5.27 1.956 10.594 1 98.5 63 MET B C 1
ATOM 1430 O O . MET B 1 63 ? 4.836 1.503 11.656 1 98.5 63 MET B O 1
ATOM 1434 N N . TYR B 1 64 ? 6.551 2.039 10.266 1 97.56 64 TYR B N 1
ATOM 1435 C CA . TYR B 1 64 ? 7.562 1.513 11.172 1 97.56 64 TYR B CA 1
ATOM 1436 C C . TYR B 1 64 ? 7.812 2.48 12.328 1 97.56 64 TYR B C 1
ATOM 1438 O O . TYR B 1 64 ? 7.824 3.697 12.133 1 97.56 64 TYR B O 1
ATOM 1446 N N . ASP B 1 65 ? 7.988 1.907 13.461 1 96.75 65 ASP B N 1
ATOM 1447 C CA . ASP B 1 65 ? 8.609 2.621 14.57 1 96.75 65 ASP B CA 1
ATOM 1448 C C . ASP B 1 65 ? 9.844 1.877 15.078 1 96.75 65 ASP B C 1
ATOM 1450 O O . ASP B 1 65 ? 10.336 0.957 14.422 1 96.75 65 ASP B 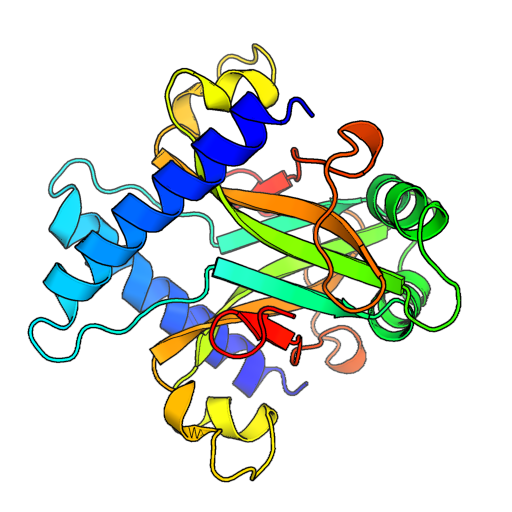O 1
ATOM 1454 N N . LYS B 1 66 ? 10.359 2.285 16.203 1 94.5 66 LYS B N 1
ATOM 1455 C CA . LYS B 1 66 ? 11.602 1.722 16.719 1 94.5 66 LYS B CA 1
ATOM 1456 C C . LYS B 1 66 ? 11.461 0.226 16.984 1 94.5 66 LYS B C 1
ATOM 1458 O O . LYS B 1 66 ? 12.414 -0.535 16.812 1 94.5 66 LYS B O 1
ATOM 1463 N N . GLU B 1 67 ? 10.344 -0.221 17.375 1 93.38 67 GLU B N 1
ATOM 1464 C CA . GLU B 1 67 ? 10.109 -1.622 17.719 1 93.38 67 GLU B CA 1
ATOM 1465 C C . GLU B 1 67 ? 9.828 -2.451 16.469 1 93.38 67 GLU B C 1
ATOM 1467 O O . GLU B 1 67 ? 10.375 -3.545 16.297 1 93.38 67 GLU B O 1
ATOM 1472 N N . THR B 1 68 ? 9.039 -1.911 15.57 1 94.62 68 THR B N 1
ATOM 1473 C CA . THR B 1 68 ? 8.562 -2.695 14.438 1 94.62 68 THR B CA 1
ATOM 1474 C C . THR B 1 68 ? 9.633 -2.77 13.352 1 94.62 68 THR B C 1
ATOM 1476 O O . THR B 1 68 ? 9.641 -3.703 12.539 1 94.62 68 THR B O 1
ATOM 1479 N N . VAL B 1 69 ? 10.555 -1.82 13.305 1 94.06 69 VAL B N 1
ATOM 1480 C CA . VAL B 1 69 ? 11.555 -1.784 12.25 1 94.06 69 VAL B CA 1
ATOM 1481 C C . VAL B 1 69 ? 12.477 -2.996 12.367 1 94.06 69 VAL B C 1
ATOM 1483 O O . VAL B 1 69 ? 13.164 -3.355 11.406 1 94.06 69 VAL B O 1
ATOM 1486 N N . LYS B 1 70 ? 12.492 -3.648 13.469 1 86.44 70 LYS B N 1
ATOM 1487 C CA . LYS B 1 70 ? 13.336 -4.809 13.727 1 86.44 70 LYS B CA 1
ATOM 1488 C C . LYS B 1 70 ? 12.969 -5.969 12.805 1 86.44 70 LYS B C 1
ATOM 1490 O O . LYS B 1 70 ? 13.797 -6.844 12.539 1 86.44 70 LYS B O 1
ATOM 1495 N N . VAL B 1 71 ? 11.727 -6.004 12.289 1 83.25 71 VAL B N 1
ATOM 1496 C CA . VAL B 1 71 ? 11.281 -7.07 11.398 1 83.25 71 VAL B CA 1
ATOM 1497 C C . VAL B 1 71 ? 12.102 -7.051 10.117 1 83.25 71 VAL B C 1
ATOM 1499 O O . VAL B 1 71 ? 12.172 -8.047 9.398 1 83.25 71 VAL B O 1
ATOM 1502 N N . ARG B 1 72 ? 12.695 -5.926 9.758 1 84.25 72 ARG B N 1
ATOM 1503 C CA . ARG B 1 72 ? 13.492 -5.789 8.547 1 84.25 72 ARG B CA 1
ATOM 1504 C C . ARG B 1 72 ? 14.906 -6.332 8.758 1 84.25 72 ARG B C 1
ATOM 1506 O O . ARG B 1 72 ? 15.68 -6.453 7.805 1 84.25 72 ARG B O 1
ATOM 1513 N N . GLY B 1 73 ? 15.133 -6.758 9.891 1 75.69 73 GLY B N 1
ATOM 1514 C CA . GLY B 1 73 ? 16.438 -7.301 10.227 1 75.69 73 GLY B CA 1
ATOM 1515 C C . GLY B 1 73 ? 17.359 -6.285 10.875 1 75.69 73 GLY B C 1
ATOM 1516 O O . GLY B 1 73 ? 17.031 -5.102 10.961 1 75.69 73 GLY B O 1
ATOM 1517 N N . GLU B 1 74 ? 18.312 -6.746 11.414 1 64.94 74 GLU B N 1
ATOM 1518 C CA . GLU B 1 74 ? 19.297 -5.945 12.141 1 64.94 74 GLU B CA 1
ATOM 1519 C C . GLU B 1 74 ? 20.281 -5.27 11.18 1 64.94 74 GLU B C 1
ATOM 1521 O O . GLU B 1 74 ? 21.375 -4.871 11.578 1 64.94 74 GLU B O 1
ATOM 1526 N N . LYS B 1 75 ? 19.719 -4.949 10.156 1 63.75 75 LYS B N 1
ATOM 1527 C CA . LYS B 1 75 ? 20.672 -4.27 9.281 1 63.75 75 LYS B CA 1
ATOM 1528 C C . LYS B 1 75 ? 20.828 -2.803 9.68 1 63.75 75 LYS B C 1
ATOM 1530 O O . LYS B 1 75 ? 19.922 -2.217 10.273 1 63.75 75 LYS B O 1
ATOM 1535 N N . GLU B 1 76 ? 22.016 -2.305 9.539 1 59.72 76 GLU B N 1
ATOM 1536 C CA . GLU B 1 76 ? 22.422 -0.955 9.914 1 59.72 76 GLU B CA 1
ATOM 1537 C C . GLU B 1 76 ? 21.469 0.09 9.336 1 59.72 76 GLU B C 1
ATOM 1539 O O . GLU B 1 76 ? 21.25 1.139 9.945 1 59.72 76 GLU B O 1
ATOM 1544 N N . ASP B 1 77 ? 20.75 -0.22 8.352 1 75.25 77 ASP B N 1
ATOM 1545 C CA . ASP B 1 77 ? 19.938 0.796 7.691 1 75.25 77 ASP B CA 1
ATOM 1546 C C . ASP B 1 77 ? 18.453 0.644 8.07 1 75.25 77 ASP B C 1
ATOM 1548 O O . ASP B 1 77 ? 17.609 1.383 7.574 1 75.25 77 ASP B O 1
ATOM 1552 N N . SER B 1 78 ? 18.297 -0.18 9.102 1 82.31 78 SER B N 1
ATOM 1553 C CA . SER B 1 78 ? 16.906 -0.395 9.492 1 82.31 78 SER B CA 1
ATOM 1554 C C . SER B 1 78 ? 16.328 0.846 10.156 1 82.31 78 SER B C 1
ATOM 1556 O O . SER B 1 78 ? 15.141 1.146 9.992 1 82.31 78 SER B O 1
ATOM 1558 N N . GLU B 1 79 ? 17.172 1.606 10.789 1 86.31 79 GLU B N 1
ATOM 1559 C CA . GLU B 1 79 ? 16.703 2.793 11.492 1 86.31 79 GLU B CA 1
ATOM 1560 C C . GLU B 1 79 ? 16.172 3.838 10.516 1 86.31 79 GLU B C 1
ATOM 1562 O O . GLU B 1 79 ? 15.328 4.66 10.883 1 86.31 79 GLU B O 1
ATOM 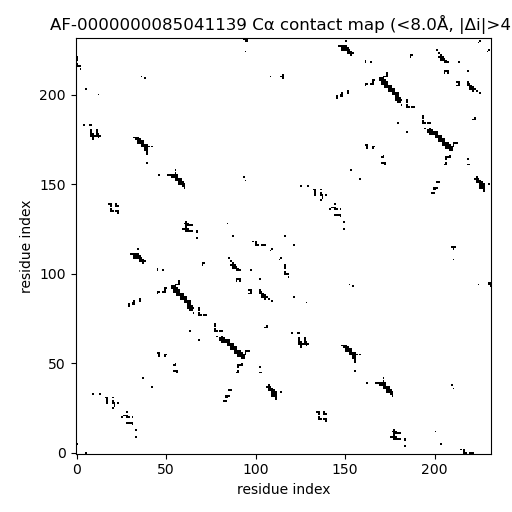1567 N N . ASP B 1 80 ? 16.672 3.752 9.289 1 89.25 80 ASP B N 1
ATOM 1568 C CA . ASP B 1 80 ? 16.25 4.707 8.266 1 89.25 80 ASP B CA 1
ATOM 1569 C C . ASP B 1 80 ? 14.781 4.508 7.906 1 89.25 80 ASP B C 1
ATOM 1571 O O . ASP B 1 80 ? 14.164 5.383 7.293 1 89.25 80 ASP B O 1
ATOM 1575 N N . TYR B 1 81 ? 14.25 3.42 8.367 1 95.12 81 TYR B N 1
ATOM 1576 C CA . TYR B 1 81 ? 12.867 3.115 8.008 1 95.12 81 TYR B CA 1
ATOM 1577 C C . TYR B 1 81 ? 11.906 3.561 9.109 1 95.12 81 TYR B C 1
ATOM 1579 O O . TYR B 1 81 ? 10.688 3.539 8.922 1 95.12 81 TYR B O 1
ATOM 1587 N N . ILE B 1 82 ? 12.531 3.957 10.211 1 95.62 82 ILE B N 1
ATOM 1588 C CA . ILE B 1 82 ? 11.672 4.434 11.289 1 95.62 82 ILE B CA 1
ATOM 1589 C C . ILE B 1 82 ? 10.875 5.645 10.812 1 95.62 82 ILE B C 1
ATOM 1591 O O . ILE B 1 82 ? 11.445 6.609 10.297 1 95.62 82 ILE B O 1
ATOM 1595 N N . GLY B 1 83 ? 9.555 5.555 10.914 1 96.5 83 GLY B N 1
ATOM 1596 C CA . GLY B 1 83 ? 8.68 6.637 10.484 1 96.5 83 GLY B CA 1
ATOM 1597 C C . GLY B 1 83 ? 8.25 6.523 9.039 1 96.5 83 GLY B C 1
ATOM 1598 O O . GLY B 1 83 ? 7.477 7.348 8.547 1 96.5 83 GLY B O 1
ATOM 1599 N N . LYS B 1 84 ? 8.719 5.484 8.375 1 97.12 84 LYS B N 1
ATOM 1600 C CA . LYS B 1 84 ? 8.312 5.297 6.988 1 97.12 84 LYS B CA 1
ATOM 1601 C C . LYS B 1 84 ? 7.074 4.414 6.891 1 97.12 84 LYS B C 1
ATOM 1603 O O . LYS B 1 84 ? 6.902 3.482 7.68 1 97.12 84 LYS B O 1
ATOM 1608 N N . LEU B 1 85 ? 6.289 4.805 5.926 1 98.44 85 LEU B N 1
ATOM 1609 C CA . LEU B 1 85 ? 5.164 3.945 5.578 1 98.44 85 LEU B CA 1
ATOM 1610 C C . LEU B 1 85 ? 5.645 2.615 5.012 1 98.44 85 LEU B C 1
ATOM 1612 O O . LEU B 1 85 ? 6.695 2.555 4.367 1 98.44 85 LEU B O 1
ATOM 1616 N N . THR B 1 86 ? 4.902 1.588 5.289 1 98.31 86 THR B N 1
ATOM 1617 C CA . THR B 1 86 ? 5.121 0.269 4.707 1 98.31 86 THR B CA 1
ATOM 1618 C C . THR B 1 86 ? 3.795 -0.396 4.355 1 98.31 86 THR B C 1
ATOM 1620 O O . THR B 1 86 ? 2.73 0.205 4.516 1 98.31 86 THR B O 1
ATOM 1623 N N . LEU B 1 87 ? 3.92 -1.555 3.709 1 98.81 87 LEU B N 1
ATOM 1624 C CA . LEU B 1 87 ? 2.752 -2.365 3.377 1 98.81 87 LEU B CA 1
ATOM 1625 C C . LEU B 1 87 ? 2.85 -3.746 4.016 1 98.81 87 LEU B C 1
ATOM 1627 O O . LEU B 1 87 ? 3.928 -4.344 4.051 1 98.81 87 LEU B O 1
ATOM 1631 N N . ILE B 1 88 ? 1.765 -4.199 4.531 1 98.81 88 ILE B N 1
ATOM 1632 C CA . ILE B 1 88 ? 1.646 -5.543 5.086 1 98.81 88 ILE B CA 1
ATOM 1633 C C . ILE B 1 88 ? 0.671 -6.367 4.246 1 98.81 88 ILE B C 1
ATOM 1635 O O . ILE B 1 88 ? -0.447 -5.922 3.973 1 98.81 88 ILE B O 1
ATOM 1639 N N . LEU B 1 89 ? 1.15 -7.555 3.846 1 98.81 89 LEU B N 1
ATOM 1640 C CA . LEU B 1 89 ? 0.306 -8.453 3.064 1 98.81 89 LEU B CA 1
ATOM 1641 C C . LEU B 1 89 ? -0.372 -9.484 3.963 1 98.81 89 LEU B C 1
ATOM 1643 O O . LEU B 1 89 ? 0.26 -10.039 4.867 1 98.81 89 LEU B O 1
ATOM 1647 N N . GLU B 1 90 ? -1.649 -9.695 3.691 1 98.69 90 GLU B N 1
ATOM 1648 C CA . GLU B 1 90 ? -2.408 -10.75 4.359 1 98.69 90 GLU B CA 1
ATOM 1649 C C . GLU B 1 90 ? -3.152 -11.617 3.352 1 98.69 90 GLU B C 1
ATOM 1651 O O . GLU B 1 90 ? -3.949 -11.117 2.557 1 98.69 90 GLU B O 1
ATOM 1656 N N . ALA B 1 91 ? -2.848 -12.93 3.367 1 98.75 91 ALA B N 1
ATOM 1657 C CA . ALA B 1 91 ? -3.74 -13.844 2.656 1 98.75 91 ALA B CA 1
ATOM 1658 C C . ALA B 1 91 ? -5.18 -13.695 3.145 1 98.75 91 ALA B C 1
ATOM 1660 O O . ALA B 1 91 ? -5.434 -13.695 4.352 1 98.75 91 ALA B O 1
ATOM 1661 N N . SER B 1 92 ? -6.055 -13.547 2.191 1 98.69 92 SER B N 1
ATOM 1662 C CA . SER B 1 92 ? -7.418 -13.227 2.598 1 98.69 92 SER B CA 1
ATOM 1663 C C . SER B 1 92 ? -8.438 -13.836 1.643 1 98.69 92 SER B C 1
ATOM 1665 O O . SER B 1 92 ? -8.211 -13.883 0.431 1 98.69 92 SER B O 1
ATOM 1667 N N . ASN B 1 93 ? -9.555 -14.328 2.184 1 98.12 93 ASN B N 1
ATOM 1668 C CA . ASN B 1 93 ? -10.727 -14.711 1.404 1 98.12 93 ASN B CA 1
ATOM 1669 C C . ASN B 1 93 ? -11.828 -13.656 1.495 1 98.12 93 ASN B C 1
ATOM 1671 O O . ASN B 1 93 ? -12.406 -13.445 2.562 1 98.12 93 ASN B O 1
ATOM 1675 N N . ASP B 1 94 ? -12.078 -12.984 0.348 1 96.38 94 ASP B N 1
ATOM 1676 C CA . ASP B 1 94 ? -13.125 -11.977 0.229 1 96.38 94 ASP B CA 1
ATOM 1677 C C . ASP B 1 94 ? -12.914 -10.844 1.228 1 96.38 94 ASP B C 1
ATOM 1679 O O . ASP B 1 94 ? -13.82 -10.484 1.976 1 96.38 94 ASP B O 1
ATOM 1683 N N . ASN B 1 95 ? -11.672 -10.422 1.361 1 97.69 95 ASN B N 1
ATOM 1684 C CA . ASN B 1 95 ? -11.289 -9.25 2.141 1 97.69 95 ASN B CA 1
ATOM 1685 C C . ASN B 1 95 ? -11.461 -9.492 3.639 1 97.69 95 ASN B C 1
ATOM 1687 O O . ASN B 1 95 ? -11.57 -8.547 4.414 1 97.69 95 ASN B O 1
ATOM 1691 N N . SER B 1 96 ? -11.508 -10.758 3.99 1 97.56 96 SER B N 1
ATOM 1692 C CA . SER B 1 96 ? -11.625 -11.078 5.41 1 97.56 96 SER B CA 1
ATOM 1693 C C . SER B 1 96 ? -10.281 -10.977 6.117 1 97.56 96 SER B C 1
ATOM 1695 O O . SER B 1 96 ? -9.234 -11.031 5.473 1 97.56 96 SER B O 1
ATOM 1697 N N . SER B 1 97 ? -10.383 -10.773 7.398 1 95.94 97 SER B N 1
ATOM 1698 C CA . SER B 1 97 ? -9.18 -10.758 8.219 1 95.94 97 SER B CA 1
ATOM 1699 C C . SER B 1 97 ? -8.922 -12.117 8.852 1 95.94 97 SER B C 1
ATOM 1701 O O . SER B 1 97 ? -9.844 -12.922 9.008 1 95.94 97 SER B O 1
ATOM 1703 N N . THR B 1 98 ? -7.621 -12.297 9.125 1 93.19 98 THR B N 1
ATOM 1704 C CA . THR B 1 98 ? -7.227 -13.562 9.727 1 93.19 98 THR B CA 1
ATOM 1705 C C . THR B 1 98 ? -6.539 -13.336 11.07 1 93.19 98 THR B C 1
ATOM 1707 O O . THR B 1 98 ? -6.031 -12.25 11.336 1 93.19 98 THR B O 1
ATOM 1710 N N . THR B 1 99 ? -6.566 -14.375 11.977 1 93.75 99 THR B N 1
ATOM 1711 C CA . THR B 1 99 ? -5.742 -14.375 13.18 1 93.75 99 THR B CA 1
ATOM 1712 C C . THR B 1 99 ? -4.539 -15.297 13.008 1 93.75 99 THR B C 1
ATOM 1714 O O . THR B 1 99 ? -3.75 -15.477 13.938 1 93.75 99 THR B O 1
ATOM 1717 N N . ASN B 1 100 ? -4.457 -15.883 11.891 1 96.5 100 ASN B N 1
ATOM 1718 C CA . ASN B 1 100 ? -3.338 -16.781 11.625 1 96.5 100 ASN B CA 1
ATOM 1719 C C . ASN B 1 100 ? -2.09 -16.016 11.195 1 96.5 100 ASN B C 1
ATOM 1721 O O . ASN B 1 100 ? -2.029 -15.484 10.086 1 96.5 100 ASN B O 1
ATOM 1725 N N . GLU B 1 101 ? -1.069 -16.031 11.984 1 96.94 101 GLU B N 1
ATOM 1726 C CA . GLU B 1 101 ? 0.146 -15.258 11.797 1 96.94 101 GLU B CA 1
ATOM 1727 C C . GLU B 1 101 ? 0.905 -15.711 10.555 1 96.94 10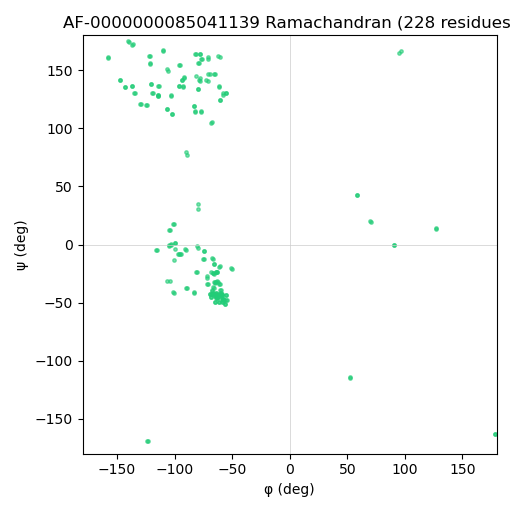1 GLU B C 1
ATOM 1729 O O . GLU B 1 101 ? 1.641 -14.93 9.945 1 96.94 101 GLU B O 1
ATOM 1734 N N . SER B 1 102 ? 0.717 -16.953 10.141 1 97 102 SER B N 1
ATOM 1735 C CA . SER B 1 102 ? 1.436 -17.484 8.984 1 97 102 SER B CA 1
ATOM 1736 C C . SER B 1 102 ? 0.87 -16.922 7.684 1 97 102 SER B C 1
ATOM 1738 O O . SER B 1 102 ? 1.457 -17.094 6.613 1 97 102 SER B O 1
ATOM 1740 N N . TRP B 1 103 ? -0.243 -16.141 7.758 1 98.06 103 TRP B N 1
ATOM 1741 C CA . TRP B 1 103 ? -0.899 -15.555 6.59 1 98.06 103 TRP B CA 1
ATOM 1742 C C . TRP B 1 103 ? -0.507 -14.094 6.414 1 98.06 103 TRP B C 1
ATOM 1744 O O . TRP B 1 103 ? -1.021 -13.414 5.523 1 98.06 103 TRP B O 1
ATOM 1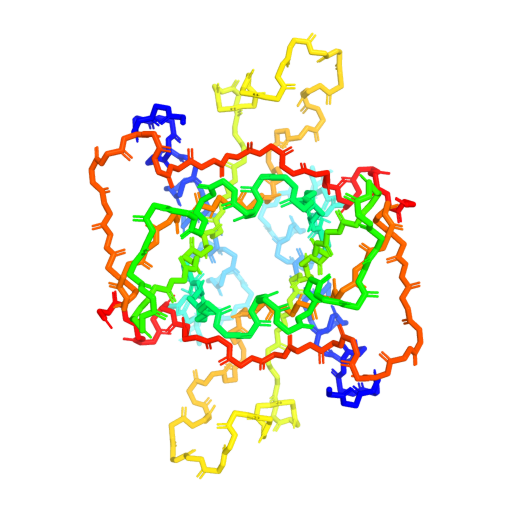754 N N . ILE B 1 104 ? 0.311 -13.562 7.227 1 98.25 104 ILE B N 1
ATOM 1755 C CA . ILE B 1 104 ? 0.661 -12.148 7.23 1 98.25 104 ILE B CA 1
ATOM 1756 C C . ILE B 1 104 ? 2.158 -11.984 6.977 1 98.25 104 ILE B C 1
ATOM 1758 O O . ILE B 1 104 ? 2.977 -12.672 7.598 1 98.25 104 ILE B O 1
ATOM 1762 N N . MET B 1 105 ? 2.504 -11.117 6.035 1 96.94 105 MET B N 1
ATOM 1763 C CA . MET B 1 105 ? 3.904 -10.906 5.676 1 96.94 105 MET B CA 1
ATOM 1764 C C . MET B 1 105 ? 4.207 -9.422 5.504 1 96.94 105 MET B C 1
ATOM 1766 O O . MET B 1 105 ? 3.385 -8.68 4.965 1 96.94 105 MET B O 1
ATOM 1770 N N . ASN B 1 106 ? 5.289 -9.031 6.035 1 96.5 106 ASN B N 1
ATOM 1771 C CA . ASN B 1 106 ? 5.938 -7.754 5.77 1 96.5 106 ASN B CA 1
ATOM 1772 C C . ASN B 1 106 ? 7.355 -7.941 5.23 1 96.5 106 ASN B C 1
ATOM 1774 O O . ASN B 1 106 ? 7.867 -9.062 5.207 1 96.5 106 ASN B O 1
ATOM 1778 N N . GLY B 1 107 ? 7.895 -6.922 4.625 1 92.69 107 GLY B N 1
ATOM 1779 C CA . GLY B 1 107 ? 9.289 -7.066 4.246 1 92.69 107 GLY B CA 1
ATOM 1780 C C . GLY B 1 107 ? 9.547 -6.766 2.781 1 92.69 107 GLY B C 1
ATOM 1781 O O . GLY B 1 107 ? 10.555 -7.191 2.221 1 92.69 107 GLY B O 1
ATOM 1782 N N . GLY B 1 108 ? 8.625 -6.172 2.125 1 95.5 108 GLY B N 1
ATOM 1783 C CA . GLY B 1 108 ? 8.883 -5.77 0.751 1 95.5 108 GLY B CA 1
ATOM 1784 C C . GLY B 1 108 ? 10.008 -4.762 0.627 1 95.5 108 GLY B C 1
ATOM 1785 O O . GLY B 1 108 ? 10.453 -4.188 1.626 1 95.5 108 GLY B O 1
ATOM 1786 N N . LYS B 1 109 ? 10.523 -4.656 -0.604 1 96.06 109 LYS B N 1
ATOM 1787 C CA . LYS B 1 109 ? 11.547 -3.656 -0.891 1 96.06 109 LYS B CA 1
ATOM 1788 C C . LYS B 1 109 ? 10.93 -2.266 -1.024 1 96.06 109 LYS B C 1
ATOM 1790 O O . LYS B 1 109 ? 10.219 -1.983 -1.993 1 96.06 109 LYS B O 1
ATOM 1795 N N . ILE B 1 110 ? 11.273 -1.403 -0.103 1 97.19 110 ILE B N 1
ATOM 1796 C CA . ILE B 1 110 ? 10.641 -0.092 -0.007 1 97.19 110 ILE B CA 1
ATOM 1797 C C . ILE B 1 110 ? 11.445 0.931 -0.799 1 97.19 110 ILE B C 1
ATOM 1799 O O . ILE B 1 110 ? 12.68 0.94 -0.737 1 97.19 110 ILE B O 1
ATOM 1803 N N . CYS B 1 111 ? 10.75 1.757 -1.559 1 97.5 111 CYS B N 1
ATOM 1804 C CA . CYS B 1 111 ? 11.336 2.912 -2.232 1 97.5 111 CYS B CA 1
ATOM 1805 C C . CYS B 1 111 ? 10.773 4.211 -1.665 1 97.5 111 CYS B C 1
ATOM 1807 O O . CYS B 1 111 ? 9.562 4.418 -1.651 1 97.5 111 CYS B O 1
ATOM 1809 N N . PRO B 1 112 ? 11.656 5.152 -1.264 1 95.69 112 PRO B N 1
ATOM 1810 C CA . PRO B 1 112 ? 13.102 5.008 -1.136 1 95.69 112 PRO B CA 1
ATOM 1811 C C . PRO B 1 112 ? 13.508 4.125 0.042 1 95.69 112 PRO B C 1
ATOM 1813 O O . PRO B 1 112 ? 12.719 3.938 0.975 1 95.69 112 PRO B O 1
ATOM 1816 N N . PRO B 1 113 ? 14.727 3.488 0.177 1 93.75 113 PRO B N 1
ATOM 1817 C CA . PRO B 1 113 ? 15.812 3.77 -0.765 1 93.75 113 PRO B CA 1
ATOM 1818 C C . PRO B 1 113 ? 15.883 2.758 -1.906 1 93.75 113 PRO B C 1
ATOM 1820 O O . PRO B 1 113 ? 16.625 2.965 -2.875 1 93.75 113 PRO B O 1
ATOM 1823 N N . ASN B 1 114 ? 15.102 1.632 -1.891 1 92.94 114 ASN B N 1
ATOM 1824 C CA . ASN B 1 114 ? 15.234 0.562 -2.873 1 92.94 114 ASN B CA 1
ATOM 1825 C C . ASN B 1 114 ? 14.344 0.798 -4.086 1 92.94 114 ASN B C 1
ATOM 1827 O O . ASN B 1 114 ? 13.336 0.104 -4.266 1 92.94 114 ASN B O 1
ATOM 1831 N N . CYS B 1 115 ? 14.773 1.64 -4.996 1 94.81 115 CYS B N 1
ATOM 1832 C CA . CYS B 1 115 ? 13.898 2.037 -6.094 1 94.81 115 CYS B CA 1
ATOM 1833 C C . CYS B 1 115 ? 14.234 1.265 -7.363 1 94.81 115 CYS B C 1
ATOM 1835 O O . CYS B 1 115 ? 13.461 1.286 -8.328 1 94.81 115 CYS B O 1
ATOM 1837 N N . ASN B 1 116 ? 15.438 0.534 -7.414 1 84.12 116 ASN B N 1
ATOM 1838 C CA . ASN B 1 116 ? 15.859 -0.235 -8.578 1 84.12 116 ASN B CA 1
ATOM 1839 C C . ASN B 1 116 ? 15.875 -1.733 -8.289 1 84.12 116 ASN B C 1
ATOM 1841 O O . ASN B 1 116 ? 16.062 -2.146 -7.145 1 84.12 116 ASN B O 1
#

Sequence (232 aa):
MDLKLFKRLRENYEKFIAGAEKAVNGDNAKDQTRSVFFDRKTLEELLAKTDEKEGGIKIYLGMYDKETVKVRGEKEDSEDYIGKLTLILEASNDNSSTTNESWIMNGGKICPPNCNMDLKLFKRLRENYEKFIAGAEKAVNGDNAKDQTRSVFFDRKTLEELLAKTDEKEGGIKIYLGMYDKETVKVRGEKEDSEDYIGKLTLILEASNDNSSTTNESWIMNGGKICPPNCN

Solvent-accessible surface area (backbone atoms only — not comparable to full-atom values): 11938 Å² total; per-residue (Å²): 76,58,64,68,53,52,50,47,24,35,49,47,26,53,53,50,51,49,50,29,28,39,72,73,43,46,94,67,43,61,89,57,52,47,33,35,24,38,49,38,66,64,53,51,58,31,45,70,76,30,49,93,82,50,8,18,41,30,35,30,49,19,20,28,36,86,75,53,27,52,78,71,34,89,48,89,64,30,67,75,40,44,73,25,56,46,60,34,41,25,37,9,52,58,45,41,85,74,89,57,37,91,38,35,46,70,70,53,47,40,15,65,87,52,67,85,76,58,63,68,53,51,51,49,23,35,49,46,28,53,53,51,51,50,52,28,28,37,71,73,43,47,94,67,43,61,86,57,52,47,32,35,26,38,49,40,66,63,54,50,58,32,44,70,75,28,49,92,82,50,8,15,41,32,35,30,49,19,21,29,36,87,75,55,27,52,78,72,35,88,48,90,66,30,68,75,40,44,73,25,56,45,60,34,42,25,36,10,53,58,44,38,86,76,89,56,37,91,38,32,46,70,71,51,45,41,14,65,86,50,63,96

Foldseek 3Di:
DDVVVVVVVLVVVQVVQQVVQCVVPPVPRDNAWSDFDDDPVVQVQLQVVEDPPQKDKDKDKDADAPVRLCLLPPDPCSNVRHGYIFIKIFIDGNNDDDPDPSRIDGHTDTPVVRPD/DDVVVVVVVLVVVQVVQQVVQCVVPPVPRDNAWSDFDDDPVVQVQLQVVEDPPQKDKDKDKDADAPVRLCLLPPDPCSNVRHGYIFIKIFIDGNNDDDPDPSRIDGHTDTPVVRPD